Protein AF-A0A836F2D9-F1 (afdb_monomer)

Nearest PDB structures (foldseek):
  5hoo-assembly1_B  TM=4.616E-01  e=4.396E-10  Drosophila mauritiana
  5hoo-assembly1_A  TM=4.686E-01  e=8.095E-10  Drosophila mauritiana
  7s03-assembly1_A-2  TM=6.780E-01  e=5.661E-07  Homo sapiens
  3hot-assembly1_A  TM=5.284E-01  e=2.025E-08  Drosophila mauritiana
  4u7b-assembly2_G-2  TM=4.693E-01  e=5.649E-09  Drosophila mauritiana

InterPro domains:
  IPR036388 Winged helix-like DNA-binding domain superfamily [G3DSA:1.10.10.10] (73-111)
  IPR036388 Winged helix-like DNA-binding domain superfamily [G3DSA:1.10.10.10] (176-214)
  IPR036397 Ribonuclease H superfamily [G3DSA:3.30.420.10] (217-263)
  IPR041426 Mos1 transposase, HTH domain [PF17906] (8-57)
  IPR041426 Mos1 transposase, HTH domain [PF17906] (126-160)
  IPR052709 Transposase-Methyltransferase Hybrid [PTHR46060] (11-124)

Structure (mmCIF, N/CA/C/O backbone):
data_AF-A0A836F2D9-F1
#
_entry.id   AF-A0A836F2D9-F1
#
loop_
_atom_site.group_PDB
_atom_site.id
_atom_site.type_symbol
_atom_site.label_atom_id
_atom_site.label_alt_id
_atom_site.label_comp_id
_atom_site.label_asym_id
_atom_site.label_entity_id
_atom_site.label_seq_id
_atom_site.pdbx_PDB_ins_code
_atom_site.Cartn_x
_atom_site.Cartn_y
_atom_site.Cartn_z
_atom_site.occupancy
_atom_site.B_iso_or_equiv
_atom_site.auth_seq_id
_atom_site.auth_comp_id
_atom_site.auth_asym_id
_atom_site.auth_atom_id
_atom_site.pdbx_PDB_model_num
ATOM 1 N N . MET A 1 1 ? -44.756 11.984 7.503 1.00 45.66 1 MET A N 1
ATOM 2 C CA . MET A 1 1 ? -43.796 12.804 8.272 1.00 45.66 1 MET A CA 1
ATOM 3 C C . MET A 1 1 ? -42.450 12.102 8.246 1.00 45.66 1 MET A C 1
ATOM 5 O O . MET A 1 1 ? -42.465 10.881 8.353 1.00 45.66 1 MET A O 1
ATOM 9 N N . PRO A 1 2 ? -41.321 12.804 8.059 1.00 49.94 2 PRO A N 1
ATOM 10 C CA . PRO A 1 2 ? -40.014 12.175 8.207 1.00 49.94 2 PRO A CA 1
ATOM 11 C C . PRO A 1 2 ? -39.879 11.637 9.637 1.00 49.94 2 PRO A C 1
ATOM 13 O O . PRO A 1 2 ? -40.107 12.364 10.602 1.00 49.94 2 PRO A O 1
ATOM 16 N N . ILE A 1 3 ? -39.566 10.348 9.760 1.00 74.06 3 ILE A N 1
ATOM 17 C CA . ILE A 1 3 ? -39.313 9.693 11.044 1.00 74.06 3 ILE A CA 1
ATOM 18 C C . ILE A 1 3 ? -37.878 10.059 11.424 1.00 74.06 3 ILE A C 1
ATOM 20 O O . ILE A 1 3 ? -36.928 9.591 10.799 1.00 74.06 3 ILE A O 1
ATOM 24 N N . PHE A 1 4 ? -37.716 10.966 12.386 1.00 81.00 4 PHE A N 1
ATOM 25 C CA . PHE A 1 4 ? -36.397 11.311 12.907 1.00 81.00 4 PHE A CA 1
ATOM 26 C C . PHE A 1 4 ? -35.838 10.121 13.693 1.00 81.00 4 PHE A C 1
ATOM 28 O O . PHE A 1 4 ? -36.422 9.714 14.695 1.00 81.00 4 PHE A O 1
ATOM 35 N N . VAL A 1 5 ? -34.705 9.578 13.243 1.00 86.38 5 VAL A N 1
ATOM 36 C CA . VAL A 1 5 ? -33.991 8.501 13.938 1.00 86.38 5 VAL A CA 1
ATOM 37 C C . VAL A 1 5 ? -32.803 9.115 14.685 1.00 86.38 5 VAL A C 1
ATOM 39 O O . VAL A 1 5 ? -31.866 9.601 14.042 1.00 86.38 5 VAL A O 1
ATOM 42 N N . PRO A 1 6 ? -32.824 9.145 16.028 1.00 87.62 6 PRO A N 1
ATOM 43 C CA . PRO A 1 6 ? -31.762 9.761 16.809 1.00 87.62 6 PRO A CA 1
ATOM 44 C C . PRO A 1 6 ? -30.463 8.950 16.714 1.00 87.62 6 PRO A C 1
ATOM 46 O O . PRO A 1 6 ? -30.452 7.731 16.874 1.00 87.62 6 PRO A O 1
ATOM 49 N N . ASN A 1 7 ? -29.336 9.631 16.502 1.00 91.12 7 ASN A N 1
ATOM 50 C CA . ASN A 1 7 ? -28.021 8.992 16.567 1.00 91.12 7 ASN A CA 1
ATOM 51 C C . ASN A 1 7 ? -27.503 8.913 18.020 1.00 91.12 7 ASN A C 1
ATOM 53 O O . ASN A 1 7 ? -28.008 9.574 18.931 1.00 91.12 7 ASN A O 1
ATOM 57 N N . LYS A 1 8 ? -26.458 8.108 18.251 1.00 90.56 8 LYS A N 1
ATOM 58 C CA . LYS A 1 8 ? -25.922 7.874 19.604 1.00 90.56 8 LYS A CA 1
ATOM 59 C C . LYS A 1 8 ? -25.414 9.150 20.281 1.00 90.56 8 LYS A C 1
ATOM 61 O O . LYS A 1 8 ? -25.639 9.314 21.474 1.00 90.56 8 LYS A O 1
ATOM 66 N N . VAL A 1 9 ? -24.751 10.042 19.544 1.00 93.81 9 VAL A N 1
ATOM 67 C CA . VAL A 1 9 ? -24.214 11.305 20.085 1.00 93.81 9 VAL A CA 1
ATOM 68 C C . VAL A 1 9 ? -25.351 12.223 20.531 1.00 93.81 9 VAL A C 1
ATOM 70 O O . VAL A 1 9 ? -25.311 12.769 21.630 1.00 93.81 9 VAL A O 1
ATOM 73 N N . TYR A 1 10 ? -26.414 12.306 19.731 1.00 94.12 10 TYR A N 1
ATOM 74 C CA . TYR A 1 10 ? -27.625 13.050 20.053 1.00 94.12 10 TYR A CA 1
ATOM 75 C C . TYR A 1 10 ? -28.278 12.541 21.347 1.00 94.12 10 TYR A C 1
ATOM 77 O O . TYR A 1 10 ? -28.541 13.326 22.258 1.00 94.12 10 TYR A O 1
ATOM 85 N N . LEU A 1 11 ? -28.452 11.222 21.491 1.00 94.19 11 LEU A N 1
ATOM 86 C CA . LEU A 1 11 ? -29.010 10.627 22.713 1.00 94.19 11 LEU A CA 1
ATOM 87 C C . LEU A 1 11 ? -28.120 10.869 23.943 1.00 94.19 11 LEU A C 1
ATOM 89 O O . LEU A 1 11 ? -28.629 11.123 25.034 1.00 94.19 11 LEU A O 1
ATOM 93 N N . ARG A 1 12 ? -26.790 10.850 23.782 1.00 95.44 12 ARG A N 1
ATOM 94 C CA . ARG A 1 12 ? -25.841 11.196 24.858 1.00 95.44 12 ARG A CA 1
ATOM 95 C C . ARG A 1 12 ? -25.942 12.670 25.258 1.00 95.44 12 ARG A C 1
ATOM 97 O O . ARG A 1 12 ? -25.875 12.972 26.446 1.00 95.44 12 ARG A O 1
ATOM 104 N N . GLY A 1 13 ? -26.174 13.569 24.301 1.00 95.56 13 GLY A N 1
ATOM 105 C CA . GLY A 1 13 ? -26.445 14.983 24.571 1.00 95.56 13 GLY A CA 1
ATOM 106 C C . GLY A 1 13 ? -27.716 15.190 25.398 1.00 95.56 13 GLY A C 1
ATOM 107 O O . GLY A 1 13 ? -27.720 15.970 26.350 1.00 95.56 13 GLY A O 1
ATOM 108 N N . ILE A 1 14 ? -28.771 14.420 25.117 1.00 95.31 14 ILE A N 1
ATOM 109 C CA . ILE A 1 14 ? -29.995 14.418 25.933 1.00 95.31 14 ILE A CA 1
ATOM 110 C C . ILE A 1 14 ? -29.718 13.894 27.350 1.00 95.31 14 ILE A C 1
ATOM 112 O O . ILE A 1 14 ? -30.194 14.476 28.326 1.00 95.31 14 ILE A O 1
ATOM 116 N N . LEU A 1 15 ? -28.912 12.836 27.497 1.00 95.81 15 LEU A N 1
ATOM 117 C CA . LEU A 1 15 ? -28.504 12.350 28.821 1.00 95.81 15 LEU A CA 1
ATOM 118 C C . LEU A 1 15 ? -27.740 13.418 29.613 1.00 95.81 15 LEU A C 1
ATOM 120 O O . LEU A 1 15 ? -28.002 13.580 30.805 1.00 95.81 15 LEU A O 1
ATOM 124 N N . LEU A 1 16 ? -26.841 14.166 28.965 1.00 96.44 16 LEU A N 1
ATOM 125 C CA . LEU A 1 16 ? -26.125 15.277 29.594 1.00 96.44 16 LEU A CA 1
ATOM 126 C C . LEU A 1 16 ? -27.094 16.371 30.063 1.00 96.44 16 LEU A C 1
ATOM 128 O O . LEU A 1 16 ? -26.988 16.857 31.188 1.00 96.44 16 LEU A O 1
ATOM 132 N N . HIS A 1 17 ? -28.089 16.709 29.244 1.00 96.25 17 HIS A N 1
ATOM 133 C CA . HIS A 1 17 ? -29.129 17.661 29.621 1.00 96.25 17 HIS A CA 1
ATOM 134 C C . HIS A 1 17 ? -29.905 17.209 30.871 1.00 96.25 17 HIS A C 1
ATOM 136 O O . HIS A 1 17 ? -30.054 17.983 31.819 1.00 96.25 17 HIS A O 1
ATOM 142 N N . TYR A 1 18 ? -30.340 15.945 30.933 1.00 96.38 18 TYR A N 1
ATOM 143 C CA . TYR A 1 18 ? -31.018 15.410 32.121 1.00 96.38 18 TYR A CA 1
ATOM 144 C C . TYR A 1 18 ? -30.111 15.322 33.350 1.00 96.38 18 TYR A C 1
ATOM 146 O O . TYR A 1 18 ? -30.580 15.532 34.471 1.00 96.38 18 TYR A O 1
ATOM 154 N N . PHE A 1 19 ? -28.817 15.075 33.157 1.00 95.81 19 PHE A N 1
ATOM 155 C CA . PHE A 1 19 ? -27.835 15.114 34.235 1.00 95.81 19 PHE A CA 1
ATOM 156 C C . PHE A 1 19 ? -27.692 16.523 34.834 1.00 95.81 19 PHE A C 1
ATOM 158 O O . PHE A 1 19 ? -27.693 16.677 36.058 1.00 95.81 19 PHE A O 1
ATOM 165 N N . ILE A 1 20 ? -27.642 17.565 33.993 1.00 95.31 20 ILE A N 1
ATOM 166 C CA . ILE A 1 20 ? -27.600 18.972 34.433 1.00 95.31 20 ILE A CA 1
ATOM 167 C C . ILE A 1 20 ? -28.869 19.336 35.218 1.00 95.31 20 ILE A C 1
ATOM 169 O O . ILE A 1 20 ? -28.780 19.992 36.254 1.00 95.31 20 ILE A O 1
ATOM 173 N N . GLN A 1 21 ? -30.031 18.826 34.795 1.00 95.31 21 GLN A N 1
ATOM 174 C CA . GLN A 1 21 ? -31.306 18.963 35.514 1.00 95.31 21 GLN A CA 1
ATOM 175 C C . GLN A 1 21 ? -31.398 18.150 36.820 1.00 95.31 21 GLN A C 1
ATOM 177 O O . GLN A 1 21 ? -32.455 18.125 37.444 1.00 95.31 21 GLN A O 1
ATOM 182 N N . LYS A 1 22 ? -30.323 17.471 37.243 1.00 94.81 22 LYS A N 1
ATOM 183 C CA . LYS A 1 22 ? -30.273 16.640 38.460 1.00 94.81 22 LYS A CA 1
ATOM 184 C C . LYS A 1 22 ? -31.241 15.452 38.462 1.00 94.81 22 LYS A C 1
ATOM 186 O O . LYS A 1 22 ? -31.540 14.918 39.528 1.00 94.81 22 LYS A O 1
ATOM 191 N N . LYS A 1 23 ? -31.682 14.989 37.287 1.00 95.62 23 LYS 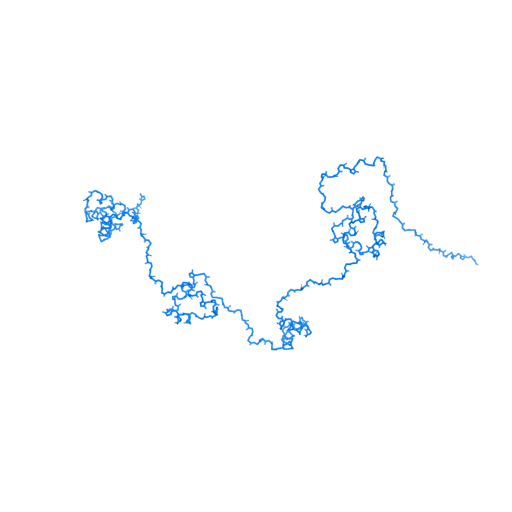A N 1
ATOM 192 C CA . LYS A 1 23 ? -32.417 13.721 37.177 1.00 95.62 23 LYS A CA 1
ATOM 193 C C . LYS A 1 23 ? -31.488 12.543 37.443 1.00 95.62 23 LYS A C 1
ATOM 195 O O . LYS A 1 23 ? -30.270 12.648 37.305 1.00 95.62 23 LYS A O 1
ATOM 200 N N . SER A 1 24 ? -32.054 11.401 37.803 1.00 96.50 24 SER A N 1
ATOM 201 C CA . SER A 1 24 ? -31.332 10.132 37.882 1.00 96.50 24 SER A CA 1
ATOM 202 C C . SER A 1 24 ? -31.201 9.468 36.505 1.00 96.50 24 SER A C 1
ATOM 204 O O . SER A 1 24 ? -31.995 9.712 35.595 1.00 96.50 24 SER A O 1
ATOM 206 N N . ALA A 1 25 ? -30.221 8.570 36.355 1.00 95.12 25 ALA A N 1
ATOM 207 C CA . ALA A 1 25 ? -30.039 7.799 35.120 1.00 95.12 25 ALA A CA 1
ATOM 208 C C . ALA A 1 25 ? -31.288 6.972 34.759 1.00 95.12 25 ALA A C 1
ATOM 210 O O . ALA A 1 25 ? -31.630 6.854 33.586 1.00 95.12 25 ALA A O 1
ATOM 211 N N . ALA A 1 26 ? -31.992 6.447 35.769 1.00 95.75 26 ALA A N 1
ATOM 212 C CA . ALA A 1 26 ? -33.207 5.659 35.582 1.00 95.75 26 ALA A CA 1
ATOM 213 C C . ALA A 1 26 ? -34.380 6.514 35.071 1.00 95.75 26 ALA A C 1
ATOM 215 O O . ALA A 1 26 ? -35.138 6.072 34.211 1.00 95.75 26 ALA A O 1
ATOM 216 N N . GLU A 1 27 ? -34.531 7.746 35.566 1.00 94.75 27 GLU A N 1
ATOM 217 C CA . GLU A 1 27 ? -35.539 8.684 35.054 1.00 94.75 27 GLU A CA 1
ATOM 218 C C . GLU A 1 27 ? -35.221 9.119 33.626 1.00 94.75 27 GLU A C 1
ATOM 220 O O . GLU A 1 27 ? -36.111 9.133 32.780 1.00 94.75 27 GLU A O 1
ATOM 225 N N . ALA A 1 28 ? -33.952 9.422 33.341 1.00 96.12 28 ALA A N 1
ATOM 226 C CA . ALA A 1 28 ? -33.505 9.758 31.995 1.00 96.12 28 ALA A CA 1
ATOM 227 C C . ALA A 1 28 ? -33.776 8.608 31.009 1.00 96.12 28 ALA A C 1
ATOM 229 O O . ALA A 1 28 ? -34.319 8.844 29.934 1.00 96.12 28 ALA A O 1
ATOM 230 N N . HIS A 1 29 ? -33.478 7.365 31.398 1.00 96.56 29 HIS A N 1
ATOM 231 C CA . HIS A 1 29 ? -33.786 6.178 30.601 1.00 96.56 29 HIS A CA 1
ATOM 232 C C . HIS A 1 29 ? -35.293 6.027 30.348 1.00 96.56 29 HIS A C 1
ATOM 234 O O . HIS A 1 29 ? -35.702 5.850 29.204 1.00 96.56 29 HIS A O 1
ATOM 240 N N . ARG A 1 30 ? -36.136 6.162 31.385 1.00 96.06 30 ARG A N 1
ATOM 241 C CA . ARG A 1 30 ? -37.603 6.098 31.237 1.00 96.06 30 ARG A CA 1
ATOM 242 C C . ARG A 1 30 ? -38.124 7.120 30.225 1.00 96.06 30 ARG A C 1
ATOM 244 O O . ARG A 1 30 ? -38.941 6.766 29.384 1.00 96.06 30 ARG A O 1
ATOM 251 N N . ILE A 1 31 ? -37.630 8.358 30.282 1.00 94.69 31 ILE A N 1
ATOM 252 C CA . ILE A 1 31 ? -38.040 9.415 29.348 1.00 94.69 31 ILE A CA 1
ATOM 253 C C . ILE A 1 31 ? -37.554 9.109 27.925 1.00 94.69 31 ILE A C 1
ATOM 255 O O . ILE A 1 31 ? -38.304 9.308 26.971 1.00 94.69 31 ILE A O 1
ATOM 259 N N . LEU A 1 32 ? -36.329 8.596 27.766 1.00 93.25 32 LEU A N 1
ATOM 260 C CA . LEU A 1 32 ? -35.795 8.220 26.455 1.00 93.25 32 LEU A CA 1
ATOM 261 C C . LEU A 1 32 ? -36.603 7.094 25.810 1.00 93.25 32 LEU A C 1
ATOM 263 O O . LEU A 1 32 ? -36.960 7.230 24.646 1.00 93.25 32 LEU A O 1
ATOM 267 N N . VAL A 1 33 ? -36.935 6.035 26.553 1.00 94.38 33 VAL A N 1
ATOM 268 C CA . VAL A 1 33 ? -37.787 4.941 26.053 1.00 94.38 33 VAL A CA 1
ATOM 269 C C . VAL A 1 33 ? -39.170 5.471 25.677 1.00 94.38 33 VAL A C 1
ATOM 271 O O . VAL A 1 33 ? -39.660 5.184 24.595 1.00 94.38 33 VAL A O 1
ATOM 274 N N . GLN A 1 34 ? -39.769 6.329 26.507 1.00 93.69 34 GLN A N 1
ATOM 275 C CA . GLN A 1 34 ? -41.069 6.933 26.197 1.00 93.69 34 GLN A CA 1
ATOM 276 C C . GLN A 1 34 ? -41.046 7.801 24.924 1.00 93.69 34 GLN A C 1
ATOM 278 O O . GLN A 1 34 ? -42.069 7.939 24.260 1.00 93.69 34 GLN A O 1
ATOM 283 N N . THR A 1 35 ? -39.903 8.411 24.598 1.00 91.31 35 THR A N 1
ATOM 284 C CA . THR A 1 35 ? -39.784 9.362 23.479 1.00 91.31 35 THR A CA 1
ATOM 285 C C . THR A 1 35 ? -39.322 8.696 22.182 1.00 91.31 35 THR A C 1
ATOM 287 O O . THR A 1 35 ? -39.773 9.079 21.106 1.00 91.31 35 THR A O 1
ATOM 290 N N . TYR A 1 36 ? -38.398 7.738 22.273 1.00 91.31 36 TYR A N 1
ATOM 291 C CA . TYR A 1 36 ? -37.681 7.163 21.129 1.00 91.31 36 TYR A CA 1
ATOM 292 C C . TYR A 1 36 ? -37.891 5.657 20.954 1.00 91.31 36 TYR A C 1
ATOM 294 O O . TYR A 1 36 ? -37.430 5.111 19.949 1.00 91.31 36 TYR A O 1
ATOM 302 N N . ASP A 1 37 ? -38.580 5.014 21.898 1.00 90.19 37 ASP A N 1
ATOM 303 C CA . ASP A 1 37 ? -38.929 3.592 21.890 1.00 90.19 37 ASP A CA 1
ATOM 304 C C . ASP A 1 37 ? -37.705 2.700 21.609 1.00 90.19 37 ASP A C 1
ATOM 306 O O . ASP A 1 37 ? -36.691 2.817 22.306 1.00 90.19 37 ASP A O 1
ATOM 310 N N . ASP A 1 38 ? -37.737 1.889 20.549 1.00 89.75 38 ASP A N 1
ATOM 311 C CA . ASP A 1 38 ? -36.642 1.007 20.122 1.00 89.75 38 ASP A CA 1
ATOM 312 C C . ASP A 1 38 ? -35.317 1.732 19.820 1.00 89.75 38 ASP A C 1
ATOM 314 O O . ASP A 1 38 ? -34.250 1.114 19.810 1.00 89.75 38 ASP A O 1
ATOM 318 N N . ASN A 1 39 ? -35.349 3.048 19.583 1.00 90.62 39 ASN A N 1
ATOM 319 C CA . ASN A 1 39 ? -34.147 3.843 19.317 1.00 90.62 39 ASN A CA 1
ATOM 320 C C . ASN A 1 39 ? -33.500 4.409 20.593 1.00 90.62 39 ASN A C 1
ATOM 322 O O . ASN A 1 39 ? -32.509 5.138 20.504 1.00 90.62 39 ASN A O 1
ATOM 326 N N . ALA A 1 40 ? -34.045 4.125 21.779 1.00 90.88 40 ALA A N 1
ATOM 327 C CA . ALA A 1 40 ? -33.487 4.590 23.043 1.00 90.88 40 ALA A CA 1
ATOM 328 C C . ALA A 1 40 ? -32.174 3.871 23.413 1.00 90.88 40 ALA A C 1
ATOM 330 O O . ALA A 1 40 ? -31.903 2.732 23.031 1.00 90.88 40 ALA A O 1
ATOM 331 N N . LEU A 1 41 ? -31.334 4.543 24.208 1.00 92.19 41 LEU A N 1
ATOM 332 C CA . LEU A 1 41 ? -30.165 3.906 24.819 1.00 92.19 41 LEU A CA 1
ATOM 333 C C . LEU A 1 41 ? -30.613 2.928 25.911 1.00 92.19 41 LEU A C 1
ATOM 335 O O . LEU A 1 41 ? -31.566 3.207 26.631 1.00 92.19 41 LEU A O 1
ATOM 339 N N . SER A 1 42 ? -29.878 1.830 26.090 1.00 94.19 42 SER A N 1
ATOM 340 C CA . SER A 1 42 ? -30.135 0.887 27.183 1.00 94.19 42 SER A CA 1
ATOM 341 C C . SER A 1 42 ? -29.864 1.502 28.561 1.00 94.19 42 SER A C 1
ATOM 343 O O . SER A 1 42 ? -28.984 2.355 28.711 1.00 94.19 42 SER A O 1
ATOM 345 N N . ASP A 1 43 ? -30.558 1.013 29.594 1.00 94.81 43 ASP A N 1
ATOM 346 C CA . ASP A 1 43 ? -30.394 1.469 30.987 1.00 94.81 43 ASP A CA 1
ATOM 347 C C . ASP A 1 43 ? -28.934 1.394 31.464 1.00 94.81 43 ASP A C 1
ATOM 349 O O . ASP A 1 43 ? -28.436 2.314 32.115 1.00 94.81 43 ASP A O 1
ATOM 353 N N . THR A 1 44 ? -28.207 0.340 31.078 1.00 94.94 44 THR A N 1
ATOM 354 C CA . THR A 1 44 ? -26.773 0.190 31.370 1.00 94.94 44 THR A CA 1
ATOM 355 C C . THR A 1 44 ? -25.953 1.317 30.752 1.00 94.94 44 THR A C 1
ATOM 357 O O . THR A 1 44 ? -25.183 1.973 31.453 1.00 94.94 44 THR A O 1
ATOM 360 N N . THR A 1 45 ? -26.192 1.620 29.474 1.00 94.25 45 THR A N 1
ATOM 361 C CA . THR A 1 45 ? -25.542 2.731 28.771 1.00 94.25 45 THR A CA 1
ATOM 362 C C . THR A 1 45 ? -25.860 4.064 29.449 1.00 94.25 45 THR A C 1
ATOM 364 O O . THR A 1 45 ? -24.951 4.854 29.698 1.00 94.25 45 THR A O 1
ATOM 367 N N . CYS A 1 46 ? -27.122 4.313 29.816 1.00 95.31 46 CYS A N 1
ATOM 368 C CA . CYS A 1 46 ? -27.512 5.521 30.545 1.00 95.31 46 CYS A CA 1
ATOM 369 C C . CYS A 1 46 ? -26.749 5.660 31.871 1.00 95.31 46 CYS A C 1
ATOM 371 O O . CYS A 1 46 ? -26.202 6.725 32.159 1.00 95.31 46 CYS A O 1
ATOM 373 N N . ARG A 1 47 ? -26.655 4.588 32.668 1.00 96.56 47 ARG A N 1
ATOM 374 C CA . ARG A 1 47 ? -25.908 4.591 33.938 1.00 96.56 47 ARG A CA 1
ATOM 375 C C . ARG A 1 47 ? -24.417 4.833 33.742 1.00 96.56 47 ARG A C 1
ATOM 377 O O . ARG A 1 47 ? -23.826 5.583 34.521 1.00 96.56 47 ARG A O 1
ATOM 384 N N . ASP A 1 48 ? -23.818 4.228 32.722 1.00 95.44 48 ASP A N 1
ATOM 385 C CA . ASP A 1 48 ? -22.398 4.393 32.422 1.00 95.44 48 ASP A CA 1
ATOM 386 C C . ASP A 1 48 ? -22.072 5.833 32.018 1.00 95.44 48 ASP A C 1
ATOM 388 O O . ASP A 1 48 ? -21.126 6.416 32.549 1.00 95.44 48 ASP A O 1
ATOM 392 N N . TRP A 1 49 ? -22.901 6.458 31.178 1.00 96.12 49 TRP A N 1
ATOM 393 C CA . TRP A 1 49 ? -22.762 7.876 30.829 1.00 96.12 49 TRP A CA 1
ATOM 394 C C . TRP A 1 49 ? -22.931 8.795 32.037 1.00 96.12 49 TRP A C 1
ATOM 396 O O . TRP A 1 49 ? -22.118 9.689 32.249 1.00 96.12 49 TRP A O 1
ATOM 406 N N . PHE A 1 50 ? -23.909 8.526 32.902 1.00 96.38 50 PHE A N 1
ATOM 407 C CA . PHE A 1 50 ? -24.066 9.271 34.153 1.00 96.38 50 PHE A CA 1
ATOM 408 C C . PHE A 1 50 ? -22.853 9.124 35.080 1.00 96.38 50 PHE A C 1
ATOM 410 O O . PHE A 1 50 ? -22.505 10.073 35.783 1.00 96.38 50 PHE A O 1
ATOM 417 N N . ARG A 1 51 ? -22.185 7.962 35.092 1.00 96.31 51 ARG A N 1
ATOM 418 C CA . ARG A 1 51 ? -20.929 7.772 35.833 1.00 96.31 51 ARG A CA 1
ATOM 419 C C . ARG A 1 51 ? -19.815 8.648 35.256 1.00 96.31 51 ARG A C 1
ATOM 421 O O . ARG A 1 51 ? -19.120 9.297 36.029 1.00 96.31 51 ARG A O 1
ATOM 428 N N . ARG A 1 52 ? -19.699 8.731 33.926 1.00 94.56 52 ARG A N 1
ATOM 429 C CA . ARG A 1 52 ? -18.723 9.597 33.237 1.00 94.56 52 ARG A CA 1
ATOM 430 C C . ARG A 1 52 ? -18.967 11.081 33.516 1.00 94.56 52 ARG A C 1
ATOM 432 O O . ARG A 1 52 ? -18.037 11.780 33.906 1.00 94.56 52 ARG A O 1
ATOM 439 N N . PHE A 1 53 ? -20.218 11.537 33.452 1.00 95.56 53 PHE A N 1
ATOM 440 C CA . PHE A 1 53 ? -20.567 12.926 33.772 1.00 95.56 53 PHE A CA 1
ATOM 441 C C . PHE A 1 53 ? -20.252 13.293 35.229 1.00 95.56 53 PHE A C 1
ATOM 443 O O . PHE A 1 53 ? -19.797 14.401 35.502 1.00 95.56 53 PHE A O 1
ATOM 450 N N . LYS A 1 54 ? -20.417 12.356 36.175 1.00 95.31 54 LYS A N 1
ATOM 451 C CA . LYS A 1 54 ? -19.980 12.551 37.572 1.00 95.31 54 LYS A CA 1
ATOM 452 C C . LYS A 1 54 ? -18.463 12.681 37.712 1.00 95.31 54 LYS A C 1
ATOM 454 O O . LYS A 1 54 ? -18.008 13.364 38.621 1.00 95.31 54 LYS A O 1
ATOM 459 N N . SER A 1 55 ? -17.699 12.055 36.821 1.00 95.12 55 SER A N 1
ATOM 460 C CA . SER A 1 55 ? -16.244 12.205 36.712 1.00 95.12 55 SER A CA 1
ATOM 461 C C . SER A 1 55 ? -15.821 13.429 35.890 1.00 95.12 55 SER A C 1
ATOM 463 O O . SER A 1 55 ? -14.648 13.539 35.547 1.00 95.12 55 SER A O 1
ATOM 465 N N . ASN A 1 56 ? -16.749 14.346 35.584 1.00 93.31 56 ASN A N 1
ATOM 466 C CA . ASN A 1 56 ? -16.504 15.560 34.803 1.00 93.31 56 ASN A CA 1
ATOM 467 C C . ASN A 1 56 ? -16.036 15.292 33.348 1.00 93.31 56 ASN A C 1
ATOM 469 O O . ASN A 1 56 ? -15.386 16.142 32.745 1.00 93.31 56 ASN A O 1
ATOM 473 N N . ASP A 1 57 ? -16.364 14.118 32.784 1.00 92.75 57 ASP A N 1
ATOM 474 C CA . ASP A 1 57 ? -16.119 13.741 31.378 1.00 92.75 57 ASP A CA 1
ATOM 475 C C . ASP A 1 57 ? -17.390 13.996 30.546 1.00 92.75 57 ASP A C 1
ATOM 477 O O . ASP A 1 57 ? -18.316 13.182 30.564 1.00 92.75 57 ASP A O 1
ATOM 481 N N . PHE A 1 58 ? -17.455 15.141 29.855 1.00 92.62 58 PHE A N 1
ATOM 482 C CA . PHE A 1 58 ? -18.613 15.579 29.050 1.00 92.62 58 PHE A CA 1
ATOM 483 C C . PHE A 1 58 ? -18.456 15.342 27.541 1.00 92.62 58 PHE A C 1
ATOM 485 O O . PHE A 1 58 ? -19.290 15.792 26.755 1.00 92.62 58 PHE A O 1
ATOM 492 N N . GLU A 1 59 ? -17.402 14.645 27.120 1.00 91.44 59 GLU A N 1
ATOM 493 C CA . GLU A 1 59 ? -17.179 14.303 25.718 1.00 91.44 59 GLU A CA 1
ATOM 494 C C . GLU A 1 59 ? -18.207 13.260 25.257 1.00 91.44 59 GLU A C 1
ATOM 496 O O . GLU A 1 59 ? -18.237 12.132 25.747 1.00 91.44 59 GLU A O 1
ATOM 501 N N . LEU A 1 60 ? -19.085 13.649 24.330 1.00 90.31 60 LEU A N 1
ATOM 502 C CA . LEU A 1 60 ? -20.195 12.808 23.863 1.00 90.31 60 LEU A CA 1
ATOM 503 C C . LEU A 1 60 ? -19.777 11.815 22.772 1.00 90.31 60 LEU A C 1
ATOM 505 O O . LEU A 1 60 ? -20.528 10.884 22.456 1.00 90.31 60 LEU A O 1
ATOM 509 N N . GLU A 1 61 ? -18.598 12.008 22.192 1.00 86.94 61 GLU A N 1
ATOM 510 C CA . GLU A 1 61 ? -18.041 11.119 21.183 1.00 86.94 61 GLU A CA 1
ATOM 511 C C . GLU A 1 61 ? -17.354 9.909 21.823 1.00 86.94 61 GLU A C 1
ATOM 513 O O . GLU A 1 61 ? -16.984 9.894 23.001 1.00 86.94 61 GLU A O 1
ATOM 518 N N . ASP A 1 62 ? -17.257 8.829 21.051 1.00 79.25 62 ASP A N 1
ATOM 519 C CA . ASP A 1 62 ? -16.458 7.689 21.476 1.00 79.25 62 ASP A CA 1
ATOM 520 C C . ASP A 1 62 ? -14.985 8.076 21.357 1.00 79.25 62 ASP A C 1
ATOM 522 O O . ASP A 1 62 ? -14.517 8.406 20.271 1.00 79.25 62 ASP A O 1
ATOM 526 N N . LYS A 1 63 ? -14.253 7.996 22.471 1.00 72.31 63 LYS A N 1
ATOM 527 C CA . LYS A 1 63 ? -12.791 8.086 22.449 1.00 72.31 63 LYS A CA 1
ATOM 528 C C . LYS A 1 63 ? -12.251 7.015 21.509 1.00 72.31 63 LYS A C 1
ATOM 530 O O . LYS A 1 63 ? -12.807 5.909 21.455 1.00 72.31 63 LYS A O 1
ATOM 535 N N . GLU A 1 64 ? -11.162 7.329 20.807 1.00 68.50 64 GLU A N 1
ATOM 536 C CA . GLU A 1 64 ? -10.446 6.324 20.027 1.00 68.50 64 GLU A CA 1
ATOM 537 C C . GLU A 1 64 ? -10.198 5.105 20.913 1.00 68.50 64 GLU A C 1
ATOM 539 O O . GLU A 1 64 ? -9.607 5.188 21.994 1.00 68.50 64 GLU A O 1
ATOM 544 N N . ARG A 1 65 ? -10.728 3.957 20.486 1.00 62.00 65 ARG A N 1
ATOM 545 C CA . ARG A 1 65 ? -10.501 2.715 21.211 1.00 62.00 65 ARG A CA 1
ATOM 546 C C . ARG A 1 65 ? -9.020 2.410 21.093 1.00 62.00 65 ARG A C 1
ATOM 548 O O . ARG A 1 65 ? -8.518 2.265 19.979 1.00 62.00 65 ARG A O 1
ATOM 555 N N . SER A 1 66 ? -8.345 2.241 22.225 1.00 57.12 66 SER A N 1
ATOM 556 C CA . SER A 1 66 ? -7.078 1.527 22.235 1.00 57.12 66 SER A CA 1
ATOM 557 C C . SER A 1 66 ? -7.359 0.141 21.660 1.00 57.12 66 SER A C 1
ATOM 559 O O . SER A 1 66 ? -8.033 -0.693 22.266 1.00 57.12 66 SER A O 1
ATOM 561 N N . GLY A 1 67 ? -6.942 -0.071 20.412 1.00 61.94 67 GLY A N 1
ATOM 562 C CA . GLY A 1 67 ? -7.002 -1.387 19.797 1.00 61.94 67 GLY A CA 1
ATOM 563 C C . GLY A 1 67 ? -6.228 -2.397 20.644 1.00 61.94 67 GLY A C 1
ATOM 564 O O . GLY A 1 67 ? -5.483 -2.032 21.558 1.00 61.94 67 GLY A O 1
ATOM 565 N N . ALA A 1 68 ? -6.381 -3.682 20.325 1.00 66.69 68 ALA A N 1
ATOM 566 C CA . ALA A 1 68 ? -5.523 -4.700 20.914 1.00 66.69 68 ALA A CA 1
ATOM 567 C C . ALA A 1 68 ? -4.045 -4.281 20.753 1.00 66.69 68 ALA A C 1
ATOM 569 O O . ALA A 1 68 ? -3.672 -3.825 19.663 1.00 66.69 68 ALA A O 1
ATOM 570 N N . PRO A 1 69 ? -3.217 -4.393 21.810 1.00 65.44 69 PRO A N 1
ATOM 571 C CA . PRO A 1 69 ? -1.817 -4.008 21.732 1.00 65.44 69 PRO A CA 1
ATOM 572 C C . PRO A 1 69 ? -1.144 -4.742 20.570 1.00 65.44 69 PRO A C 1
ATOM 574 O O . PRO A 1 69 ? -1.361 -5.939 20.360 1.00 65.44 69 PRO A O 1
ATOM 577 N N . LYS A 1 70 ? -0.364 -4.001 19.774 1.00 68.94 70 LYS A N 1
ATOM 578 C CA . LYS A 1 70 ? 0.373 -4.576 18.646 1.00 68.94 70 LYS A CA 1
ATOM 579 C C . LYS A 1 70 ? 1.350 -5.619 19.195 1.00 68.94 70 LYS A C 1
ATOM 581 O O . LYS A 1 70 ? 2.098 -5.318 20.118 1.00 68.94 70 LYS A O 1
ATOM 586 N N . LYS A 1 71 ? 1.325 -6.833 18.635 1.00 78.50 71 LYS A N 1
ATOM 587 C CA . LYS A 1 71 ? 2.203 -7.936 19.064 1.00 78.50 71 LYS A CA 1
ATOM 588 C C . LYS A 1 71 ? 3.682 -7.705 18.705 1.00 78.50 71 LYS A C 1
ATOM 590 O O . LYS A 1 71 ? 4.536 -8.274 19.364 1.00 78.50 71 LYS A O 1
ATOM 595 N N . PHE A 1 72 ? 3.958 -6.881 17.693 1.00 82.38 72 PHE A N 1
ATOM 596 C CA . PHE A 1 72 ? 5.294 -6.473 17.237 1.00 82.38 72 PHE A CA 1
ATOM 597 C C . PHE A 1 72 ? 5.215 -5.083 16.573 1.00 82.38 72 PHE A C 1
ATOM 599 O O . PHE A 1 72 ? 4.113 -4.621 16.232 1.00 82.38 72 PHE A O 1
ATOM 606 N N . GLN A 1 73 ? 6.350 -4.394 16.417 1.00 85.75 73 GLN A N 1
ATOM 607 C CA . GLN A 1 73 ? 6.410 -3.077 15.762 1.00 85.75 73 GLN A CA 1
ATOM 608 C C . GLN A 1 73 ? 6.618 -3.188 14.246 1.00 85.75 73 GLN A C 1
ATOM 610 O O . GLN A 1 73 ? 7.236 -4.126 13.759 1.00 85.75 73 GLN A O 1
ATOM 615 N N . ASP A 1 74 ? 6.172 -2.186 13.485 1.00 86.88 74 ASP A N 1
ATOM 616 C CA . ASP A 1 74 ? 6.335 -2.188 12.015 1.00 86.88 74 ASP A CA 1
ATOM 617 C C . ASP A 1 74 ? 7.789 -2.191 11.603 1.00 86.88 74 ASP A C 1
ATOM 619 O O . ASP A 1 74 ? 8.160 -2.913 10.689 1.00 86.88 74 ASP A O 1
ATOM 623 N N . LYS A 1 75 ? 8.611 -1.469 12.363 1.00 87.69 75 LYS A N 1
ATOM 624 C CA . LYS A 1 75 ? 10.050 -1.398 12.161 1.00 87.69 75 LYS A CA 1
ATOM 625 C C . LYS A 1 75 ? 10.731 -2.766 12.262 1.00 87.69 75 LYS A C 1
ATOM 627 O O . LYS A 1 75 ? 11.693 -3.009 11.550 1.00 87.69 75 LYS A O 1
ATOM 632 N N . GLU A 1 76 ? 10.237 -3.654 13.128 1.00 87.62 76 GLU A N 1
ATOM 633 C CA . GLU A 1 76 ? 10.776 -5.016 13.260 1.00 87.62 76 GLU A CA 1
ATOM 634 C C . GLU A 1 76 ? 10.446 -5.851 12.017 1.00 87.62 76 GLU A C 1
ATOM 636 O O . GLU A 1 76 ? 11.293 -6.582 11.517 1.00 87.62 76 GLU A O 1
ATOM 641 N N . LEU A 1 77 ? 9.233 -5.708 11.475 1.00 89.19 77 LEU A N 1
ATOM 642 C CA . LEU A 1 77 ? 8.833 -6.382 10.239 1.00 89.19 77 LEU A CA 1
ATOM 643 C C . LEU A 1 77 ? 9.537 -5.797 9.004 1.00 89.19 77 LEU A C 1
ATOM 645 O O . LEU A 1 77 ? 9.917 -6.554 8.120 1.00 89.19 77 LEU A O 1
ATOM 649 N N . GLU A 1 78 ? 9.729 -4.479 8.945 1.00 88.06 78 GLU A N 1
ATOM 650 C CA . GLU A 1 78 ? 10.482 -3.803 7.880 1.00 88.06 78 GLU A CA 1
ATOM 651 C C . GLU A 1 78 ? 11.939 -4.276 7.842 1.00 88.06 78 GLU A C 1
ATOM 653 O O . GLU A 1 78 ? 12.415 -4.657 6.780 1.00 88.06 78 GLU A O 1
ATOM 658 N N . GLN A 1 79 ? 12.609 -4.369 8.997 1.00 90.19 79 GLN A N 1
ATOM 659 C CA . GLN A 1 79 ? 13.983 -4.881 9.078 1.00 90.19 79 GLN A CA 1
ATOM 660 C C . GLN A 1 79 ? 14.117 -6.307 8.531 1.00 90.19 79 GLN A C 1
ATOM 662 O O . GLN A 1 79 ? 15.055 -6.588 7.792 1.00 90.19 79 GLN A O 1
ATOM 667 N N . LEU A 1 80 ? 13.167 -7.197 8.837 1.00 89.81 80 LEU A N 1
ATOM 668 C CA . LEU A 1 80 ? 13.189 -8.570 8.317 1.00 89.81 80 LEU A CA 1
ATOM 669 C C . LEU A 1 80 ? 13.023 -8.625 6.791 1.00 89.81 80 LEU A C 1
ATOM 671 O O . LEU A 1 80 ? 13.630 -9.473 6.141 1.00 89.81 80 LEU A O 1
ATOM 675 N N . LEU A 1 81 ? 12.218 -7.724 6.220 1.00 87.31 81 LEU A N 1
ATOM 676 C CA . LEU A 1 81 ? 12.041 -7.619 4.769 1.00 87.31 81 LEU A CA 1
ATOM 677 C C . LEU A 1 81 ? 13.245 -6.975 4.073 1.00 87.31 81 LEU A C 1
ATOM 679 O O . LEU A 1 81 ? 13.535 -7.333 2.933 1.00 87.31 81 LEU A O 1
ATOM 683 N N . ASP A 1 82 ? 13.927 -6.041 4.739 1.00 87.06 82 ASP A N 1
ATOM 684 C CA . ASP A 1 82 ? 15.164 -5.434 4.240 1.00 87.06 82 ASP A CA 1
ATOM 685 C C . ASP A 1 82 ? 16.315 -6.455 4.210 1.00 87.06 82 ASP A C 1
ATOM 687 O O . ASP A 1 82 ? 17.146 -6.422 3.302 1.00 87.06 82 ASP A O 1
ATOM 691 N N . GLU A 1 83 ? 16.357 -7.376 5.180 1.00 88.44 83 GLU A N 1
ATOM 692 C CA . GLU A 1 83 ? 17.341 -8.463 5.233 1.00 88.44 83 GLU A CA 1
ATOM 693 C C . GLU A 1 83 ? 17.103 -9.528 4.154 1.00 88.44 83 GLU A C 1
ATOM 695 O O . GLU A 1 83 ? 18.044 -9.930 3.466 1.00 88.44 83 GLU A O 1
ATOM 700 N N . ASP A 1 84 ? 15.860 -9.987 3.988 1.00 84.75 84 ASP A N 1
ATOM 701 C CA . ASP A 1 84 ? 15.486 -10.906 2.913 1.00 84.75 84 ASP A CA 1
ATOM 702 C C . ASP A 1 84 ? 14.051 -10.631 2.418 1.00 84.75 84 ASP A C 1
ATOM 704 O O . ASP A 1 84 ? 13.069 -11.050 3.042 1.00 84.75 84 ASP A O 1
ATOM 708 N N . PRO A 1 85 ? 13.895 -9.990 1.245 1.00 81.00 85 PRO A N 1
ATOM 709 C CA . PRO A 1 85 ? 12.585 -9.643 0.701 1.00 81.00 85 PRO A CA 1
ATOM 710 C C . PRO A 1 85 ? 11.799 -10.857 0.177 1.00 81.00 85 PRO A C 1
ATOM 712 O O . PRO A 1 85 ? 10.646 -10.707 -0.234 1.00 81.00 85 PRO A O 1
ATOM 715 N N . SER A 1 86 ? 12.405 -12.050 0.145 1.00 79.19 86 SER A N 1
ATOM 716 C CA . SER A 1 86 ? 11.790 -13.285 -0.351 1.00 79.19 86 SER A CA 1
ATOM 717 C C . SER A 1 86 ? 11.231 -14.198 0.745 1.00 79.19 86 SER A C 1
ATOM 719 O O . SER A 1 86 ? 10.665 -15.246 0.420 1.00 79.19 86 SER A O 1
ATOM 721 N N . GLN A 1 87 ? 11.316 -13.782 2.017 1.00 84.00 87 GLN A N 1
ATOM 722 C CA . GLN A 1 87 ? 10.798 -14.554 3.147 1.00 84.00 87 GLN A CA 1
ATOM 723 C C . GLN A 1 87 ? 9.308 -14.876 3.009 1.00 84.00 87 GLN A C 1
ATOM 725 O O . GLN A 1 87 ? 8.471 -14.062 2.599 1.00 84.00 87 GLN A O 1
ATOM 730 N N . THR A 1 88 ? 8.955 -16.090 3.416 1.00 87.06 88 THR A N 1
ATOM 731 C CA . THR A 1 88 ? 7.563 -16.526 3.466 1.00 87.06 88 THR A CA 1
ATOM 732 C C . THR A 1 88 ? 6.858 -15.972 4.704 1.00 87.06 88 THR A C 1
ATOM 734 O O . THR A 1 88 ? 7.459 -15.727 5.751 1.00 87.06 88 THR A O 1
ATOM 737 N N . LEU A 1 89 ? 5.529 -15.842 4.634 1.00 87.19 89 LEU A N 1
ATOM 738 C CA . LEU A 1 89 ? 4.726 -15.417 5.787 1.00 87.19 89 LEU A CA 1
ATOM 739 C C . LEU A 1 89 ? 4.877 -16.370 6.990 1.00 87.19 89 LEU A C 1
ATOM 741 O O . LEU A 1 89 ? 4.751 -15.938 8.136 1.00 87.19 89 LEU A O 1
ATOM 745 N N . SER A 1 90 ? 5.155 -17.655 6.735 1.00 87.00 90 SER A N 1
ATOM 746 C CA . SER A 1 90 ? 5.392 -18.660 7.776 1.00 87.00 90 SER A CA 1
ATOM 747 C C . SER A 1 90 ? 6.716 -18.428 8.509 1.00 87.00 90 SER A C 1
ATOM 749 O O . SER A 1 90 ? 6.764 -18.534 9.734 1.00 87.00 90 SER A O 1
ATOM 751 N N . GLU A 1 91 ? 7.782 -18.085 7.785 1.00 88.69 91 GLU A N 1
ATOM 752 C CA . GLU A 1 91 ? 9.089 -17.760 8.372 1.00 88.69 91 GLU A CA 1
ATOM 753 C C . GLU A 1 91 ? 9.013 -16.481 9.203 1.00 88.69 91 GLU A C 1
ATOM 755 O O . GLU A 1 91 ? 9.387 -16.497 10.377 1.00 88.69 91 GLU A O 1
ATOM 760 N N . LEU A 1 92 ? 8.402 -15.426 8.654 1.00 89.50 92 LEU A N 1
ATOM 761 C CA . LEU A 1 92 ? 8.148 -14.179 9.381 1.00 89.50 92 LEU A CA 1
ATOM 762 C C . LEU A 1 92 ? 7.314 -14.416 10.648 1.00 89.50 92 LEU A C 1
ATOM 764 O O . LEU A 1 92 ? 7.618 -13.869 11.706 1.00 89.50 92 LEU A O 1
ATOM 768 N N . GLY A 1 93 ? 6.287 -15.268 10.569 1.00 89.62 93 GLY A N 1
ATOM 769 C CA . GLY A 1 93 ? 5.459 -15.631 11.721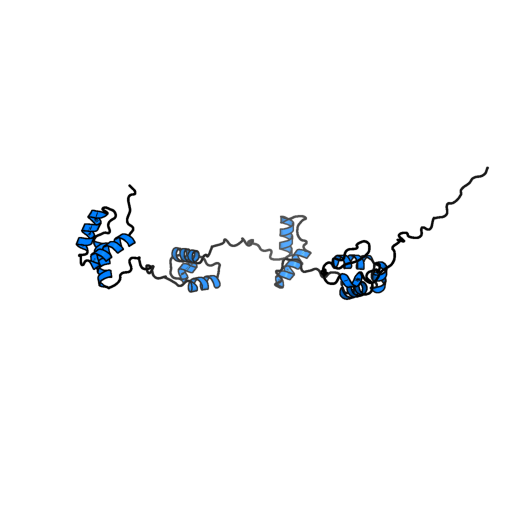 1.00 89.62 93 GLY A CA 1
ATOM 770 C C . GLY A 1 93 ? 6.243 -16.346 12.824 1.00 89.62 93 GLY A C 1
ATOM 771 O O . GLY A 1 93 ? 6.058 -16.048 14.004 1.00 89.62 93 GLY A O 1
ATOM 772 N N . LYS A 1 94 ? 7.172 -17.240 12.458 1.00 91.69 94 LYS A N 1
ATOM 773 C CA . LYS A 1 94 ? 8.051 -17.921 13.423 1.00 91.69 94 LYS A CA 1
ATOM 774 C C . LYS A 1 94 ? 9.001 -16.949 14.120 1.00 91.69 94 LYS A C 1
ATOM 776 O O . LYS A 1 94 ? 9.154 -17.046 15.334 1.00 91.69 94 LYS A O 1
ATOM 781 N N . ILE A 1 95 ? 9.607 -16.021 13.376 1.00 90.25 95 ILE A N 1
ATOM 782 C CA . ILE A 1 95 ? 10.546 -15.030 13.926 1.00 90.25 95 ILE A CA 1
ATOM 783 C C . ILE A 1 95 ? 9.819 -14.072 14.876 1.00 90.25 95 ILE A C 1
ATOM 785 O O . ILE A 1 95 ? 10.260 -13.857 16.003 1.00 90.25 95 ILE A O 1
ATOM 789 N N . LEU A 1 96 ? 8.666 -13.551 14.449 1.00 89.12 96 LEU A N 1
ATOM 790 C CA . LEU A 1 96 ? 7.870 -12.588 15.213 1.00 89.12 96 LEU A CA 1
ATOM 791 C C . LEU A 1 96 ? 6.967 -13.240 16.277 1.00 89.12 96 LEU A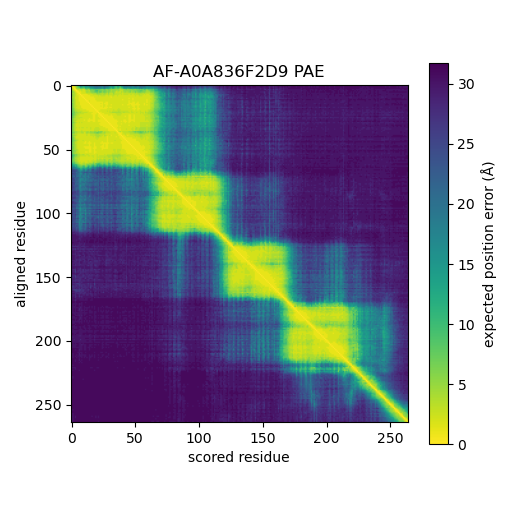 C 1
ATOM 793 O O . LEU A 1 96 ? 6.246 -12.534 16.978 1.00 89.12 96 LEU A O 1
ATOM 797 N N . GLN A 1 97 ? 6.983 -14.573 16.397 1.00 90.19 97 GLN A N 1
ATOM 798 C CA . GLN A 1 97 ? 6.135 -15.357 17.309 1.00 90.19 97 GLN A CA 1
ATOM 799 C C . GLN A 1 97 ? 4.635 -15.031 17.181 1.00 90.19 97 GLN A C 1
ATOM 801 O O . GLN A 1 97 ? 3.899 -14.910 18.165 1.00 90.19 97 GLN A O 1
ATOM 806 N N . VAL A 1 98 ? 4.163 -14.887 15.944 1.00 89.31 98 VAL A N 1
ATOM 807 C CA . VAL A 1 98 ? 2.764 -14.590 15.619 1.00 89.31 98 VAL A CA 1
ATOM 808 C C . VAL A 1 98 ? 2.248 -15.495 14.511 1.00 89.31 98 VAL A C 1
ATOM 810 O O . VAL A 1 98 ? 3.001 -16.037 13.707 1.00 89.31 98 VAL A O 1
ATOM 813 N N . ASP A 1 99 ? 0.927 -15.619 14.432 1.00 89.69 99 ASP A N 1
ATOM 814 C CA . ASP A 1 99 ? 0.279 -16.330 13.341 1.00 89.69 99 ASP A CA 1
ATOM 815 C C . ASP A 1 99 ? 0.542 -15.651 11.990 1.00 89.69 99 ASP A C 1
ATOM 817 O O . ASP A 1 99 ? 0.544 -14.421 11.871 1.00 89.69 99 ASP A O 1
ATOM 821 N N . GLU A 1 100 ? 0.636 -16.463 10.938 1.00 88.06 100 GLU A N 1
ATOM 822 C CA . GLU A 1 100 ? 0.795 -16.016 9.548 1.00 88.06 100 GLU A CA 1
ATOM 823 C C . GLU A 1 100 ? -0.249 -14.954 9.156 1.00 88.06 100 GLU A C 1
ATOM 825 O O . GLU A 1 100 ? 0.039 -13.959 8.487 1.00 88.06 100 GLU A O 1
ATOM 830 N N . SER A 1 101 ? -1.483 -15.126 9.642 1.00 85.31 101 SER A N 1
ATOM 831 C CA . SER A 1 101 ? -2.584 -14.194 9.390 1.00 85.31 101 SER A CA 1
ATOM 832 C C . SER A 1 101 ? -2.344 -12.801 9.986 1.00 85.31 101 SER A C 1
ATOM 834 O O . SER A 1 101 ? -2.810 -11.806 9.423 1.00 85.31 101 SER A O 1
ATOM 836 N N . THR A 1 102 ? -1.614 -12.701 11.102 1.00 87.69 102 THR A N 1
ATOM 837 C CA . THR A 1 102 ? -1.236 -11.426 11.721 1.00 87.69 102 THR A CA 1
ATOM 838 C C . THR A 1 102 ? -0.188 -10.717 10.871 1.00 87.69 102 THR A C 1
ATOM 840 O O . THR A 1 102 ? -0.360 -9.532 10.581 1.00 87.69 102 THR A O 1
ATOM 843 N N . VAL A 1 103 ? 0.829 -11.445 10.400 1.00 89.00 103 VAL A N 1
ATOM 844 C CA . VAL A 1 103 ? 1.856 -10.914 9.487 1.00 89.00 103 VAL A CA 1
ATOM 845 C C . VAL A 1 103 ? 1.215 -10.432 8.185 1.00 89.00 103 VAL A C 1
ATOM 847 O O . VAL A 1 103 ? 1.407 -9.288 7.784 1.00 89.00 103 VAL A O 1
ATOM 850 N N . SER A 1 104 ? 0.355 -11.253 7.575 1.00 87.81 104 SER A N 1
ATOM 851 C CA . SER A 1 104 ? -0.347 -10.922 6.328 1.00 87.81 104 SER A CA 1
ATOM 852 C C . SER A 1 104 ? -1.186 -9.645 6.440 1.00 87.81 104 SER A C 1
ATOM 854 O O . SER A 1 104 ? -1.107 -8.757 5.588 1.00 87.81 104 SER A O 1
ATOM 856 N N . LYS A 1 105 ? -1.975 -9.511 7.517 1.00 87.81 105 LYS A N 1
ATOM 857 C CA . LYS A 1 105 ? -2.751 -8.290 7.786 1.00 87.81 105 LYS A CA 1
ATOM 858 C C . LYS A 1 105 ? -1.841 -7.078 7.948 1.00 87.81 105 LYS A C 1
ATOM 860 O O . LYS A 1 105 ? -2.200 -5.994 7.492 1.00 87.81 105 LYS A O 1
ATOM 865 N N . ARG A 1 106 ? -0.682 -7.252 8.589 1.00 88.00 106 ARG A N 1
ATOM 866 C CA . ARG A 1 106 ? 0.235 -6.146 8.846 1.00 88.00 106 ARG A CA 1
ATOM 867 C C . ARG A 1 106 ? 0.930 -5.658 7.585 1.00 88.00 106 ARG A C 1
ATOM 869 O O . ARG A 1 106 ? 0.903 -4.460 7.335 1.00 88.00 106 ARG A O 1
ATOM 876 N N . LEU A 1 107 ? 1.420 -6.576 6.755 1.00 87.81 107 LEU A N 1
ATOM 877 C CA . LEU A 1 107 ? 1.987 -6.275 5.439 1.00 87.81 107 LEU A CA 1
ATOM 878 C C . LEU A 1 107 ? 0.994 -5.513 4.554 1.00 87.81 107 LEU A C 1
ATOM 880 O O . LEU A 1 107 ? 1.348 -4.490 3.976 1.00 87.81 107 LEU A O 1
ATOM 884 N N . LYS A 1 108 ? -0.278 -5.934 4.527 1.00 86.31 108 LYS A N 1
ATOM 885 C CA . LYS A 1 108 ? -1.338 -5.191 3.823 1.00 86.31 108 LYS A CA 1
ATOM 886 C C . LYS A 1 108 ? -1.543 -3.785 4.388 1.00 86.31 108 LYS A C 1
ATOM 888 O O . LYS A 1 108 ? -1.739 -2.850 3.621 1.00 86.31 108 LYS A O 1
ATOM 893 N N . GLY A 1 109 ? -1.485 -3.630 5.712 1.00 84.81 109 GLY A N 1
ATOM 894 C CA . GLY A 1 109 ? -1.557 -2.326 6.376 1.00 84.81 109 GLY A CA 1
ATOM 895 C C . GLY A 1 109 ? -0.383 -1.397 6.046 1.00 84.81 109 GLY A C 1
ATOM 896 O O . GLY A 1 109 ? -0.566 -0.186 6.050 1.00 84.81 109 GLY A O 1
ATOM 897 N N . LEU A 1 110 ? 0.783 -1.959 5.718 1.00 85.38 110 LEU A N 1
ATOM 898 C CA . LEU A 1 110 ? 1.964 -1.235 5.230 1.00 85.38 110 LEU A CA 1
ATOM 899 C C . LEU A 1 110 ? 1.934 -0.984 3.710 1.00 85.38 110 LEU A C 1
ATOM 901 O O . LEU A 1 110 ? 2.856 -0.387 3.168 1.00 85.38 110 LEU A O 1
ATOM 905 N N . GLY A 1 111 ? 0.896 -1.441 3.000 1.00 84.62 111 GLY A N 1
ATOM 906 C CA . GLY A 1 111 ? 0.809 -1.325 1.540 1.00 84.62 111 GLY A CA 1
ATOM 907 C C . GLY A 1 111 ? 1.691 -2.316 0.772 1.00 84.62 111 GLY A C 1
ATOM 908 O O . GLY A 1 111 ? 1.840 -2.185 -0.442 1.00 84.62 111 GLY A O 1
ATOM 909 N N . MET A 1 112 ? 2.252 -3.325 1.446 1.00 83.56 112 MET A N 1
ATOM 910 C CA . MET A 1 112 ? 3.068 -4.356 0.808 1.00 83.56 112 MET A CA 1
ATOM 911 C C . MET A 1 112 ? 2.193 -5.310 -0.009 1.00 83.56 112 MET A C 1
ATOM 913 O O . MET A 1 112 ? 1.153 -5.793 0.450 1.00 83.56 112 MET A O 1
ATOM 917 N N . ILE A 1 113 ? 2.648 -5.624 -1.221 1.00 78.06 113 ILE A N 1
ATOM 918 C CA . ILE A 1 113 ? 2.012 -6.587 -2.121 1.00 78.06 113 ILE A CA 1
ATOM 919 C C . ILE A 1 113 ? 3.004 -7.690 -2.477 1.00 78.06 113 ILE A C 1
ATOM 921 O O . ILE A 1 113 ? 4.119 -7.420 -2.919 1.00 78.06 113 ILE A O 1
ATOM 925 N N . GLN A 1 114 ? 2.592 -8.948 -2.314 1.00 73.31 114 GLN A N 1
ATOM 926 C CA . GLN A 1 114 ? 3.404 -10.077 -2.752 1.00 73.31 114 GLN A CA 1
ATOM 927 C C . GLN A 1 114 ? 3.317 -10.178 -4.276 1.00 73.31 114 GLN A C 1
ATOM 929 O O . GLN A 1 114 ? 2.267 -10.503 -4.834 1.00 73.31 114 GLN A O 1
ATOM 934 N N . LYS A 1 115 ? 4.421 -9.880 -4.960 1.00 73.75 115 LYS A N 1
ATOM 935 C CA . LYS A 1 115 ? 4.562 -10.138 -6.393 1.00 73.75 115 LYS A CA 1
ATOM 936 C C . LYS A 1 115 ? 5.211 -11.503 -6.567 1.00 73.75 115 LYS A C 1
ATOM 938 O O . LYS A 1 115 ? 6.219 -11.795 -5.932 1.00 73.75 115 LYS A O 1
ATOM 943 N N . GLN A 1 116 ? 4.640 -12.335 -7.433 1.00 56.84 116 GLN A N 1
ATOM 944 C CA . GLN A 1 116 ? 5.320 -13.546 -7.884 1.00 56.84 116 GLN A CA 1
ATOM 945 C C . GLN A 1 116 ? 6.626 -13.116 -8.561 1.00 56.84 116 GLN A C 1
ATOM 947 O O . GLN A 1 116 ? 6.601 -12.246 -9.439 1.00 56.84 116 GLN A O 1
ATOM 952 N N . GLY A 1 117 ? 7.755 -13.682 -8.125 1.00 56.06 117 GLY A N 1
ATOM 953 C CA . GLY A 1 117 ? 9.047 -13.424 -8.754 1.00 56.06 117 GLY A CA 1
ATOM 954 C C . GLY A 1 117 ? 8.936 -13.663 -10.258 1.00 56.06 117 GLY A C 1
ATOM 955 O O . GLY A 1 117 ? 8.334 -14.647 -10.692 1.00 56.06 117 GLY A O 1
ATOM 956 N N . HIS A 1 118 ? 9.462 -12.742 -11.068 1.00 50.09 118 HIS A N 1
ATOM 957 C CA . HIS A 1 118 ? 9.594 -12.993 -12.498 1.00 50.09 118 HIS A CA 1
ATOM 958 C C . HIS A 1 118 ? 10.397 -14.277 -12.669 1.00 50.09 118 HIS A C 1
ATOM 960 O O . HIS A 1 118 ? 11.485 -14.404 -12.110 1.00 50.09 118 HIS A O 1
ATOM 966 N N . GLY A 1 119 ? 9.814 -15.254 -13.367 1.00 40.84 119 GLY A N 1
ATOM 967 C CA . GLY A 1 119 ? 10.423 -16.563 -13.539 1.00 40.84 119 GLY A CA 1
ATOM 968 C C . GLY A 1 119 ? 11.802 -16.407 -14.160 1.00 40.84 119 GLY A C 1
ATOM 969 O O . GLY A 1 119 ? 11.921 -16.128 -15.350 1.00 40.84 119 GLY A O 1
ATOM 970 N N . VAL A 1 120 ? 12.845 -16.588 -13.356 1.00 48.06 120 VAL A N 1
ATOM 971 C CA . VAL A 1 120 ? 14.194 -16.768 -13.877 1.00 48.06 120 VAL A CA 1
ATOM 972 C C . VAL A 1 120 ? 14.200 -18.154 -14.524 1.00 48.06 120 VAL A C 1
ATOM 974 O O . VAL A 1 120 ? 13.820 -19.127 -13.860 1.00 48.06 120 VAL A O 1
ATOM 977 N N . PRO A 1 121 ? 14.566 -18.291 -15.810 1.00 43.81 121 PRO A N 1
ATOM 978 C CA . PRO A 1 121 ? 14.673 -19.599 -16.435 1.00 43.81 121 PRO A CA 1
ATOM 979 C C . PRO A 1 121 ? 15.565 -20.505 -15.579 1.00 43.81 121 PRO A C 1
ATOM 981 O O . PRO A 1 121 ? 16.698 -20.141 -15.271 1.00 43.81 121 PRO A O 1
ATOM 984 N N . LYS A 1 122 ? 15.060 -21.694 -15.207 1.00 51.47 122 LYS A N 1
ATOM 985 C CA . LYS A 1 122 ? 15.772 -22.691 -14.374 1.00 51.47 122 LYS A CA 1
ATOM 986 C C . LYS A 1 122 ? 17.187 -23.008 -14.873 1.00 51.47 122 LYS A C 1
ATOM 988 O O . LYS A 1 122 ? 18.027 -23.427 -14.087 1.00 51.47 122 LYS A O 1
ATOM 993 N N . ASN A 1 123 ? 17.438 -22.790 -16.162 1.00 54.41 123 ASN A N 1
ATOM 994 C CA . ASN A 1 123 ? 18.741 -22.916 -16.788 1.00 54.41 123 ASN A CA 1
ATOM 995 C C . ASN A 1 123 ? 19.115 -21.576 -17.422 1.00 54.41 123 ASN A C 1
ATOM 997 O O . ASN A 1 123 ? 18.853 -21.343 -18.603 1.00 54.41 123 ASN A O 1
ATOM 1001 N N . LEU A 1 124 ? 19.731 -20.691 -16.639 1.00 59.00 124 LEU A N 1
ATOM 1002 C CA . LEU A 1 124 ? 20.537 -19.632 -17.233 1.00 59.00 124 LEU A CA 1
ATOM 1003 C C . LEU A 1 124 ? 21.690 -20.302 -17.997 1.00 59.00 124 LEU A C 1
ATOM 1005 O O . LEU A 1 124 ? 22.329 -21.206 -17.446 1.00 59.00 124 LEU A O 1
ATOM 1009 N N . PRO A 1 125 ? 21.952 -19.907 -19.253 1.00 66.44 125 PRO A N 1
ATOM 1010 C CA . PRO A 1 125 ? 23.057 -20.467 -20.013 1.00 66.44 125 PRO A CA 1
ATOM 1011 C C . PRO A 1 125 ? 24.364 -20.236 -19.254 1.00 66.44 125 PRO A C 1
ATOM 1013 O O . PRO A 1 125 ? 24.719 -19.105 -18.922 1.00 66.44 125 PRO A O 1
ATOM 1016 N N . LYS A 1 126 ? 25.098 -21.317 -18.980 1.00 77.00 126 LYS A N 1
ATOM 1017 C CA . LYS A 1 126 ? 26.345 -21.277 -18.198 1.00 77.00 126 LYS A CA 1
ATOM 1018 C C . LYS A 1 126 ? 27.513 -20.715 -19.010 1.00 77.00 126 LYS A C 1
ATOM 1020 O O . LYS A 1 126 ? 28.600 -20.491 -18.482 1.00 77.00 126 LYS A O 1
ATOM 1025 N N . SER A 1 127 ? 27.302 -20.496 -20.307 1.00 83.25 127 SER A N 1
ATOM 1026 C CA . SER A 1 127 ? 28.278 -19.933 -21.232 1.00 83.25 127 SER A CA 1
ATOM 1027 C C . SER A 1 127 ? 27.602 -19.153 -22.360 1.00 83.25 127 SER A C 1
ATOM 1029 O O . SER A 1 127 ? 26.451 -19.414 -22.712 1.00 83.25 127 SER A O 1
ATOM 1031 N N . ALA A 1 128 ? 28.355 -18.243 -22.982 1.00 84.50 128 ALA A N 1
ATOM 1032 C CA . ALA A 1 128 ? 27.907 -17.514 -24.167 1.00 84.50 128 ALA A CA 1
ATOM 1033 C C . ALA A 1 128 ? 27.534 -18.452 -25.328 1.00 84.50 128 ALA A C 1
ATOM 1035 O O . ALA A 1 128 ? 26.578 -18.188 -26.045 1.00 84.50 128 ALA A O 1
ATOM 1036 N N . THR A 1 129 ? 28.248 -19.571 -25.473 1.00 84.62 129 THR A N 1
ATOM 1037 C CA . THR A 1 129 ? 27.986 -20.586 -26.503 1.00 84.62 129 THR A CA 1
ATOM 1038 C C . THR A 1 129 ? 26.654 -21.296 -26.272 1.00 84.62 129 THR A C 1
ATOM 1040 O O . THR A 1 129 ? 25.897 -21.531 -27.210 1.00 84.62 129 THR A O 1
ATOM 1043 N N . GLU A 1 130 ? 26.331 -21.610 -25.016 1.00 84.94 130 GLU A N 1
ATOM 1044 C CA . GLU A 1 130 ? 25.033 -22.186 -24.659 1.00 84.94 130 GLU A CA 1
ATOM 1045 C C . GLU A 1 130 ? 23.899 -21.175 -24.875 1.00 84.94 130 GLU A C 1
ATOM 1047 O O . GLU A 1 130 ? 22.858 -21.540 -25.418 1.00 84.94 130 GLU A O 1
ATOM 1052 N N . ALA A 1 131 ? 24.127 -19.901 -24.537 1.00 84.88 131 ALA A N 1
ATOM 1053 C CA . ALA A 1 131 ? 23.175 -18.822 -24.795 1.00 84.88 131 ALA A CA 1
ATOM 1054 C C . ALA A 1 131 ? 22.907 -18.655 -26.294 1.00 84.88 131 ALA A C 1
ATOM 1056 O O . ALA A 1 131 ? 21.753 -18.642 -26.710 1.00 84.88 131 ALA A O 1
ATOM 1057 N N . HIS A 1 132 ? 23.963 -18.602 -27.112 1.00 88.12 132 HIS A N 1
ATOM 1058 C CA . HIS A 1 132 ? 23.846 -18.508 -28.563 1.00 88.12 132 HIS A CA 1
ATOM 1059 C C . HIS A 1 132 ? 23.084 -19.705 -29.144 1.00 88.12 132 HIS A C 1
ATOM 1061 O O . HIS A 1 132 ? 22.168 -19.514 -29.938 1.00 88.12 132 HIS A O 1
ATOM 1067 N N . ARG A 1 133 ? 23.372 -20.934 -28.687 1.00 87.12 133 ARG A N 1
ATOM 1068 C CA . ARG A 1 133 ? 22.634 -22.133 -29.116 1.00 87.12 133 ARG A CA 1
ATOM 1069 C C . ARG A 1 133 ? 21.139 -22.030 -28.805 1.00 87.12 133 ARG A C 1
ATOM 1071 O O . ARG A 1 133 ? 20.321 -22.352 -29.661 1.00 87.12 133 ARG A O 1
ATOM 1078 N N . ILE A 1 134 ? 20.784 -21.578 -27.600 1.00 85.44 134 ILE A N 1
ATOM 1079 C CA . ILE A 1 134 ? 19.384 -21.365 -27.206 1.00 85.44 134 ILE A CA 1
ATOM 1080 C C . ILE A 1 134 ? 18.748 -20.275 -28.074 1.00 85.44 134 ILE A C 1
ATOM 1082 O O . ILE A 1 134 ? 17.630 -20.470 -28.546 1.00 85.44 134 ILE A O 1
ATOM 1086 N N . PHE A 1 135 ? 19.449 -19.167 -28.334 1.00 86.12 135 PHE A N 1
ATOM 1087 C CA . PHE A 1 135 ? 18.950 -18.088 -29.188 1.00 86.12 135 PHE A CA 1
ATOM 1088 C C . PHE A 1 135 ? 18.707 -18.544 -30.625 1.00 86.12 135 PHE A C 1
ATOM 1090 O O . PHE A 1 135 ? 17.642 -18.270 -31.163 1.00 86.12 135 PHE A O 1
ATOM 1097 N N . VAL A 1 136 ? 19.629 -19.296 -31.228 1.00 89.12 136 VAL A N 1
ATOM 1098 C CA . VAL A 1 136 ? 19.436 -19.869 -32.570 1.00 89.12 136 VAL A CA 1
ATOM 1099 C C . VAL A 1 136 ? 18.252 -20.836 -32.581 1.00 89.12 136 VAL A C 1
ATOM 1101 O O . VAL A 1 136 ? 17.427 -20.785 -33.486 1.00 89.12 136 VAL A O 1
ATOM 1104 N N . GLN A 1 137 ? 18.107 -21.671 -31.548 1.00 87.50 137 GLN A N 1
ATOM 1105 C CA . GLN A 1 137 ? 16.975 -22.592 -31.437 1.00 87.50 137 GLN A CA 1
ATOM 1106 C C . GLN A 1 137 ? 15.622 -21.869 -31.295 1.00 87.50 137 GLN A C 1
ATOM 1108 O O . GLN A 1 137 ? 14.610 -22.386 -31.760 1.00 87.50 137 GLN A O 1
ATOM 1113 N N . THR A 1 138 ? 15.584 -20.706 -30.638 1.00 84.88 138 THR A N 1
ATOM 1114 C CA . THR A 1 138 ? 14.338 -19.967 -30.357 1.00 84.88 138 THR A CA 1
ATOM 1115 C C . THR A 1 138 ? 13.981 -18.936 -31.424 1.00 84.88 138 THR A C 1
ATOM 1117 O O . THR A 1 138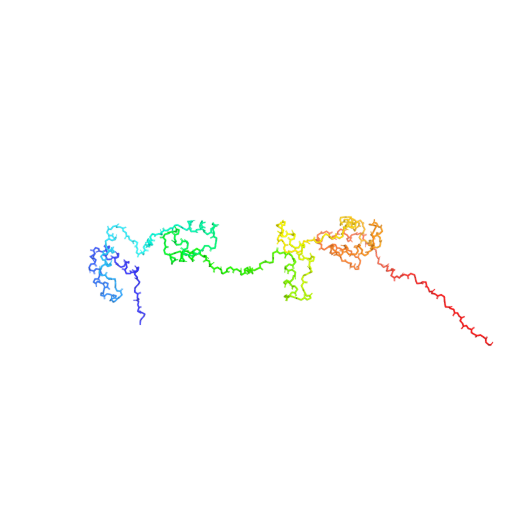 ? 12.801 -18.763 -31.715 1.00 84.88 138 THR A O 1
ATOM 1120 N N . TYR A 1 139 ? 14.972 -18.271 -32.016 1.00 86.69 139 TYR A N 1
ATOM 1121 C CA . TYR A 1 139 ? 14.781 -17.131 -32.920 1.00 86.69 139 TYR A CA 1
ATOM 1122 C C . TYR A 1 139 ? 15.294 -17.378 -34.347 1.00 86.69 139 TYR A C 1
ATOM 1124 O O . TYR A 1 139 ? 15.089 -16.527 -35.215 1.00 86.69 139 TYR A O 1
ATOM 1132 N N . GLY A 1 140 ? 15.927 -18.527 -34.614 1.00 88.31 140 GLY A N 1
ATOM 1133 C CA . GLY A 1 140 ? 16.423 -18.896 -35.941 1.00 88.31 140 GLY A CA 1
ATOM 1134 C C . GLY A 1 140 ? 17.389 -17.853 -36.502 1.00 88.31 140 GLY A C 1
ATOM 1135 O O . GLY A 1 140 ? 18.319 -17.429 -35.818 1.00 88.31 140 GLY A O 1
ATOM 1136 N N . ASP A 1 141 ? 17.127 -17.398 -37.726 1.00 87.88 141 ASP A N 1
ATOM 1137 C CA . ASP A 1 141 ? 17.960 -16.416 -38.436 1.00 87.88 141 ASP A CA 1
ATOM 1138 C C . ASP A 1 141 ? 17.958 -15.017 -37.792 1.00 87.88 141 ASP A C 1
ATOM 1140 O O . ASP A 1 141 ? 18.841 -14.208 -38.067 1.00 87.88 141 ASP A O 1
ATOM 1144 N N . ASN A 1 142 ? 17.001 -14.733 -36.901 1.00 87.69 142 ASN A N 1
ATOM 1145 C CA . ASN A 1 142 ? 16.939 -13.477 -36.146 1.00 87.69 142 ASN A CA 1
ATOM 1146 C C . ASN A 1 142 ? 17.718 -13.536 -34.821 1.00 87.69 142 ASN A C 1
ATOM 1148 O O . ASN A 1 142 ? 17.665 -12.595 -34.026 1.00 87.69 142 ASN A O 1
ATOM 1152 N N . ALA A 1 143 ? 18.406 -14.644 -34.539 1.00 87.69 143 ALA A N 1
ATOM 1153 C CA . ALA A 1 143 ? 19.211 -14.782 -33.337 1.00 87.69 143 ALA A CA 1
ATOM 1154 C C . ALA A 1 143 ? 20.444 -13.867 -33.363 1.00 87.69 143 ALA A C 1
ATOM 1156 O O . ALA A 1 143 ? 21.054 -13.611 -34.401 1.00 87.69 143 ALA A O 1
ATOM 1157 N N . LEU A 1 144 ? 20.860 -13.419 -32.176 1.00 87.25 144 LEU A N 1
ATOM 1158 C CA . LEU A 1 144 ? 22.132 -12.720 -32.010 1.00 87.25 144 LEU A CA 1
ATOM 1159 C C . LEU A 1 144 ? 23.296 -13.615 -32.450 1.00 87.25 144 LEU A C 1
ATOM 1161 O O . LEU A 1 144 ? 23.314 -14.812 -32.153 1.00 87.25 144 LEU A O 1
ATOM 1165 N N . SER A 1 145 ? 24.298 -13.017 -33.096 1.00 87.75 145 SER A N 1
ATOM 1166 C CA . SER A 1 145 ? 25.515 -13.737 -33.484 1.00 87.75 145 SER A CA 1
ATOM 1167 C C . SER A 1 145 ? 26.281 -14.258 -32.259 1.00 87.75 145 SER A C 1
ATOM 1169 O O . SER A 1 145 ? 26.245 -13.638 -31.192 1.00 87.75 145 SER A O 1
ATOM 1171 N N . ASP A 1 146 ? 27.026 -15.359 -32.415 1.00 90.12 146 ASP A N 1
ATOM 1172 C CA . ASP A 1 146 ? 27.869 -15.924 -31.344 1.00 90.12 146 ASP A CA 1
ATOM 1173 C C . ASP A 1 146 ? 28.833 -14.873 -30.771 1.00 90.12 146 ASP A C 1
ATOM 1175 O O . ASP A 1 146 ? 29.024 -14.772 -29.558 1.00 90.12 146 ASP A O 1
ATOM 1179 N N . THR A 1 147 ? 29.388 -14.026 -31.639 1.00 87.94 147 THR A N 1
ATOM 1180 C CA . THR A 1 147 ? 30.287 -12.930 -31.269 1.00 87.94 147 THR A CA 1
ATOM 1181 C C . THR A 1 147 ? 29.584 -11.908 -30.381 1.00 87.94 147 THR A C 1
ATOM 1183 O O . THR A 1 147 ? 30.103 -11.546 -29.326 1.00 87.94 147 THR A O 1
ATOM 1186 N N . THR A 1 148 ? 28.366 -11.502 -30.756 1.00 89.31 148 THR A N 1
ATOM 1187 C CA . THR A 1 148 ? 27.537 -10.587 -29.961 1.00 89.31 148 THR A CA 1
ATOM 1188 C C . THR A 1 148 ? 27.205 -11.197 -28.600 1.00 89.31 148 THR A C 1
ATOM 1190 O O . THR A 1 148 ? 27.345 -10.524 -27.580 1.00 89.31 148 THR A O 1
ATOM 1193 N N . CYS A 1 149 ? 26.843 -12.483 -28.548 1.00 88.38 149 CYS A N 1
ATOM 1194 C CA . CYS A 1 149 ? 26.612 -13.187 -27.287 1.00 88.38 149 CYS A CA 1
ATOM 1195 C C . CYS A 1 149 ? 27.864 -13.189 -26.396 1.00 88.38 149 CYS A C 1
ATOM 1197 O O . CYS A 1 149 ? 27.772 -12.890 -25.206 1.00 88.38 149 CYS A O 1
ATOM 1199 N N . ARG A 1 150 ? 29.049 -13.479 -26.948 1.00 90.06 150 ARG A N 1
ATOM 1200 C CA . ARG A 1 150 ? 30.310 -13.466 -26.185 1.00 90.06 150 ARG A CA 1
ATOM 1201 C C . ARG A 1 150 ? 30.664 -12.081 -25.653 1.00 90.06 150 ARG A C 1
ATOM 1203 O O . ARG A 1 150 ? 31.109 -11.982 -24.509 1.00 90.06 150 ARG A O 1
ATOM 1210 N N . ASP A 1 151 ? 30.468 -11.035 -26.447 1.00 89.06 151 ASP A N 1
ATOM 1211 C CA . ASP A 1 151 ? 30.747 -9.658 -26.034 1.00 89.06 151 ASP A CA 1
ATOM 1212 C C . ASP A 1 151 ? 29.824 -9.206 -24.897 1.00 89.06 151 ASP A C 1
ATOM 1214 O O . ASP A 1 151 ? 30.308 -8.649 -23.910 1.00 89.06 151 ASP A O 1
ATOM 1218 N N . TRP A 1 152 ? 28.529 -9.531 -24.960 1.00 89.94 152 TRP A N 1
ATOM 1219 C CA . TRP A 1 152 ? 27.594 -9.271 -23.859 1.00 89.94 152 TRP A CA 1
ATOM 1220 C C . TRP A 1 152 ? 27.956 -10.040 -22.587 1.00 89.94 152 TRP A C 1
ATOM 1222 O O . TRP A 1 152 ? 28.009 -9.455 -21.510 1.00 89.94 152 TRP A O 1
ATOM 1232 N N . PHE A 1 153 ? 28.322 -11.320 -22.694 1.00 87.94 153 PHE A N 1
ATOM 1233 C CA . PHE A 1 153 ? 28.817 -12.079 -21.540 1.00 87.94 153 PHE A CA 1
ATOM 1234 C C . PHE A 1 153 ? 30.091 -11.470 -20.936 1.00 87.94 153 PHE A C 1
ATOM 1236 O O . PHE A 1 153 ? 30.281 -11.532 -19.721 1.00 87.94 153 PHE A O 1
ATOM 1243 N N . ARG A 1 154 ? 30.971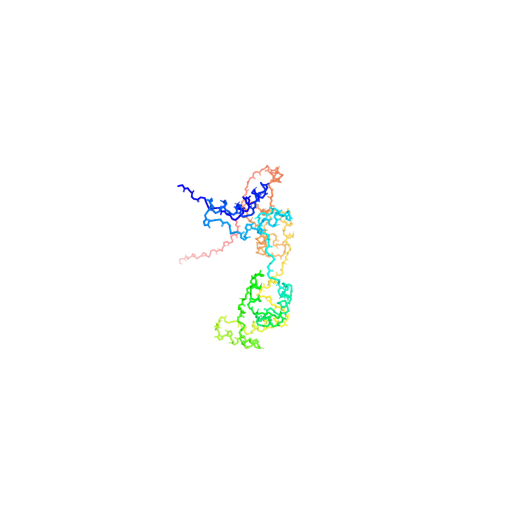 -10.874 -21.755 1.00 88.00 154 ARG A N 1
ATOM 1244 C CA . ARG A 1 154 ? 32.154 -10.149 -21.266 1.00 88.00 154 ARG A CA 1
ATOM 1245 C C . ARG A 1 154 ? 31.756 -8.882 -20.503 1.00 88.00 154 ARG A C 1
ATOM 1247 O O . ARG A 1 154 ? 32.327 -8.632 -19.447 1.00 88.00 154 ARG A O 1
ATOM 1254 N N . ARG A 1 155 ? 30.771 -8.123 -20.997 1.00 86.06 155 ARG A N 1
ATOM 1255 C CA . ARG A 1 155 ? 30.221 -6.935 -20.314 1.00 86.06 155 ARG A CA 1
ATOM 1256 C C . ARG A 1 155 ? 29.605 -7.291 -18.963 1.00 86.06 155 ARG A C 1
ATOM 1258 O O . ARG A 1 155 ? 30.006 -6.725 -17.952 1.00 86.06 155 ARG A O 1
ATOM 1265 N N . PHE A 1 156 ? 28.753 -8.315 -18.923 1.00 86.31 156 PHE A N 1
ATOM 1266 C CA . PHE A 1 156 ? 28.117 -8.768 -17.683 1.00 86.31 156 PHE A CA 1
ATOM 1267 C C . PHE A 1 156 ? 29.131 -9.250 -16.641 1.00 86.31 156 PHE A C 1
ATOM 1269 O O . PHE A 1 156 ? 28.989 -8.946 -15.462 1.00 86.31 156 PHE A O 1
ATOM 1276 N N . LYS A 1 157 ? 30.204 -9.938 -17.062 1.00 84.56 157 LYS A N 1
ATOM 1277 C CA . LYS A 1 157 ? 31.310 -10.313 -16.160 1.00 84.56 157 LYS A CA 1
ATOM 1278 C C . LYS A 1 157 ? 32.054 -9.111 -15.572 1.00 84.56 157 LYS A C 1
ATOM 1280 O O . LYS A 1 157 ? 32.633 -9.236 -14.500 1.00 84.56 157 LYS A O 1
ATOM 1285 N N . ASN A 1 158 ? 32.029 -7.972 -16.258 1.00 83.75 158 ASN A N 1
ATOM 1286 C CA . ASN A 1 158 ? 32.635 -6.721 -15.814 1.00 83.75 158 ASN A CA 1
ATOM 1287 C C . ASN A 1 158 ? 31.631 -5.805 -15.085 1.00 83.75 158 ASN A C 1
ATOM 1289 O O . ASN A 1 158 ? 31.912 -4.621 -14.923 1.00 83.75 158 ASN A O 1
ATOM 1293 N N . ASN A 1 159 ? 30.476 -6.335 -14.656 1.00 82.00 159 ASN A N 1
ATOM 1294 C CA . ASN A 1 159 ? 29.378 -5.590 -14.027 1.00 82.00 159 ASN A CA 1
ATOM 1295 C C . ASN A 1 159 ? 28.796 -4.449 -14.890 1.00 82.00 159 ASN A C 1
ATOM 1297 O O . ASN A 1 159 ? 28.196 -3.518 -14.356 1.00 82.00 159 ASN A O 1
ATOM 1301 N N . ASP A 1 160 ? 28.950 -4.512 -16.216 1.00 82.38 160 ASP A N 1
ATOM 1302 C CA . ASP A 1 160 ? 28.294 -3.596 -17.155 1.00 82.38 160 ASP A CA 1
ATOM 1303 C C . ASP A 1 160 ? 26.956 -4.209 -17.599 1.00 82.38 160 ASP A C 1
ATOM 1305 O O . ASP A 1 160 ? 26.920 -5.107 -18.447 1.00 82.38 160 ASP A O 1
ATOM 1309 N N . PHE A 1 161 ? 25.870 -3.762 -16.960 1.00 85.31 161 PHE A N 1
ATOM 1310 C CA . PHE A 1 161 ? 24.493 -4.215 -17.201 1.00 85.31 161 PHE A CA 1
ATOM 1311 C C . PHE A 1 161 ? 23.662 -3.210 -18.016 1.00 85.31 161 PHE A C 1
ATOM 1313 O O . PHE A 1 161 ? 22.449 -3.377 -18.136 1.00 85.31 161 PHE A O 1
ATOM 1320 N N . GLU A 1 162 ? 24.287 -2.164 -18.563 1.00 83.62 162 GLU A N 1
ATOM 1321 C CA . GLU A 1 162 ? 23.610 -1.192 -19.419 1.00 83.62 162 GLU A CA 1
ATOM 1322 C C . GLU A 1 162 ? 23.234 -1.853 -20.753 1.00 83.62 162 GLU A C 1
ATOM 1324 O O . GLU A 1 162 ? 24.089 -2.334 -21.500 1.00 83.62 162 GLU A O 1
ATOM 1329 N N . LEU A 1 163 ? 21.930 -1.921 -21.028 1.00 81.62 163 LEU A N 1
ATOM 1330 C CA . LEU A 1 163 ? 21.391 -2.568 -22.229 1.00 81.62 163 LEU A CA 1
ATOM 1331 C C . LEU A 1 163 ? 21.251 -1.604 -23.410 1.00 81.62 163 LEU A C 1
ATOM 1333 O O . LEU A 1 163 ? 21.036 -2.049 -24.537 1.00 81.62 163 LEU A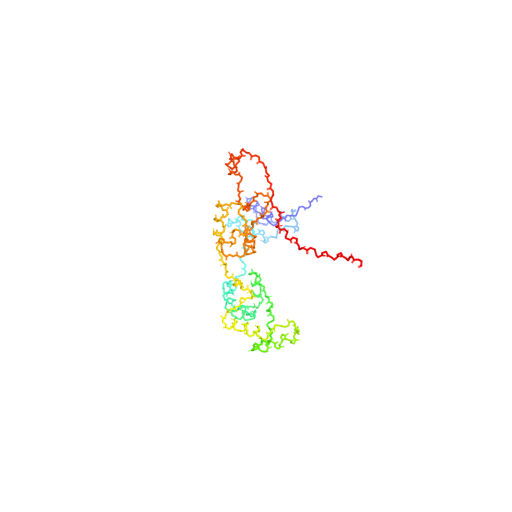 O 1
ATOM 1337 N N . GLU A 1 164 ? 21.354 -0.301 -23.155 1.00 76.62 164 GLU A N 1
ATOM 1338 C CA . GLU A 1 164 ? 21.260 0.727 -24.183 1.00 76.62 164 GLU A CA 1
ATOM 1339 C C . GLU A 1 164 ? 22.583 0.863 -24.944 1.00 76.62 164 GLU A C 1
ATOM 1341 O O . GLU A 1 164 ? 23.682 0.712 -24.400 1.00 76.62 164 GLU A O 1
ATOM 1346 N N . ASP A 1 165 ? 22.475 1.143 -26.243 1.00 74.00 165 ASP A N 1
ATOM 1347 C CA . ASP A 1 165 ? 23.636 1.466 -27.059 1.00 74.00 165 ASP A CA 1
ATOM 1348 C C . ASP A 1 165 ? 24.248 2.773 -26.544 1.00 74.00 165 ASP A C 1
ATOM 1350 O O . ASP A 1 165 ? 23.639 3.840 -26.634 1.00 74.00 165 ASP A O 1
ATOM 1354 N N . LYS A 1 166 ? 25.488 2.698 -26.053 1.00 70.00 166 LYS A N 1
ATOM 1355 C CA . LYS A 1 166 ? 26.279 3.890 -25.728 1.00 70.00 166 LYS A CA 1
ATOM 1356 C C . LYS A 1 166 ? 26.366 4.791 -26.955 1.00 70.00 166 LYS A C 1
ATOM 1358 O O . LYS A 1 166 ? 26.463 4.295 -28.085 1.00 70.00 166 LYS A O 1
ATOM 1363 N N . GLU A 1 167 ? 26.379 6.107 -26.728 1.00 66.62 167 GLU A N 1
ATOM 1364 C CA . GLU A 1 167 ? 26.588 7.077 -27.801 1.00 66.62 167 GLU A CA 1
ATOM 1365 C C . GLU A 1 167 ? 27.788 6.647 -28.644 1.00 66.62 167 GLU A C 1
ATOM 1367 O O . GLU A 1 167 ? 28.917 6.504 -28.159 1.00 66.62 167 GLU A O 1
ATOM 1372 N N . ARG A 1 168 ? 27.529 6.382 -29.927 1.00 59.41 168 ARG A N 1
ATOM 1373 C CA . ARG A 1 168 ? 28.587 5.982 -30.845 1.00 59.41 168 ARG A CA 1
ATOM 1374 C C . ARG A 1 168 ? 29.577 7.129 -30.907 1.00 59.41 168 ARG A C 1
ATOM 1376 O O . ARG A 1 168 ? 29.188 8.261 -31.193 1.00 59.41 168 ARG A O 1
ATOM 1383 N N . SER A 1 169 ? 30.854 6.828 -30.696 1.00 58.84 169 SER A N 1
ATOM 1384 C CA . SER A 1 169 ? 31.935 7.756 -31.004 1.00 58.84 169 SER A CA 1
ATOM 1385 C C . SER A 1 169 ? 31.852 8.060 -32.500 1.00 58.84 169 SER A C 1
ATOM 1387 O O . SER A 1 169 ? 32.289 7.271 -33.337 1.00 58.84 169 SER A O 1
ATOM 1389 N N . GLY A 1 170 ? 31.175 9.152 -32.852 1.00 59.12 170 GLY A N 1
ATOM 1390 C CA . GLY A 1 170 ? 31.079 9.601 -34.230 1.00 59.12 170 GLY A CA 1
ATOM 1391 C C . GLY A 1 170 ? 32.470 9.889 -34.789 1.00 59.12 170 GLY A C 1
ATOM 1392 O O . GLY A 1 170 ? 33.442 10.036 -34.045 1.00 59.12 170 GLY A O 1
ATOM 1393 N N . ALA A 1 171 ? 32.568 9.999 -36.115 1.00 62.09 171 ALA A N 1
ATOM 1394 C CA . ALA A 1 171 ? 33.792 10.482 -36.740 1.00 62.09 171 ALA A CA 1
ATOM 1395 C C . ALA A 1 171 ? 34.201 11.829 -36.100 1.00 62.09 171 ALA A C 1
ATOM 1397 O O . ALA A 1 171 ? 33.325 12.683 -35.907 1.00 62.09 171 ALA A O 1
ATOM 1398 N N . PRO A 1 172 ? 35.492 12.037 -35.772 1.00 61.59 172 PRO A N 1
ATOM 1399 C CA . PRO A 1 172 ? 35.961 13.289 -35.192 1.00 61.59 172 PRO A CA 1
ATOM 1400 C C . PRO A 1 172 ? 35.493 14.483 -36.027 1.00 61.59 172 PRO A C 1
ATOM 1402 O O . PRO A 1 172 ? 35.575 14.462 -37.260 1.00 61.59 172 PRO A O 1
ATOM 1405 N N . LYS A 1 173 ? 34.978 15.525 -35.364 1.00 66.81 173 LYS A N 1
ATOM 1406 C CA . LYS A 1 173 ? 34.581 16.761 -36.048 1.00 66.81 173 LYS A CA 1
ATOM 1407 C C . LYS A 1 173 ? 35.817 17.349 -36.735 1.00 66.81 173 LYS A C 1
ATOM 1409 O O . LYS A 1 173 ? 36.841 17.534 -36.087 1.00 66.81 173 LYS A O 1
ATOM 1414 N N . LYS A 1 174 ? 35.718 17.629 -38.039 1.00 75.88 174 LYS A N 1
ATOM 1415 C CA . LYS A 1 174 ? 36.835 18.172 -38.834 1.00 75.88 174 LYS A CA 1
ATOM 1416 C C . LYS A 1 174 ? 37.175 19.632 -38.490 1.00 75.88 174 LYS A C 1
ATOM 1418 O O . LYS A 1 174 ? 38.288 20.053 -38.761 1.00 75.88 174 LYS A O 1
ATOM 1423 N N . PHE A 1 175 ? 36.230 20.372 -37.909 1.00 77.12 175 PHE A N 1
ATOM 1424 C CA . PHE A 1 175 ? 36.375 21.754 -37.432 1.00 77.12 175 PHE A CA 1
ATOM 1425 C C . PHE A 1 175 ? 35.358 22.024 -36.306 1.00 77.12 175 PHE A C 1
ATOM 1427 O O . PHE A 1 175 ? 34.412 21.242 -36.123 1.00 77.12 175 PHE A O 1
ATOM 1434 N N . GLN A 1 176 ? 35.552 23.095 -35.530 1.00 80.38 176 GLN A N 1
ATOM 1435 C CA . GLN A 1 176 ? 34.659 23.459 -34.420 1.00 80.38 176 GLN A CA 1
ATOM 1436 C C . GLN A 1 176 ? 33.507 24.369 -34.870 1.00 80.38 176 GLN A C 1
ATOM 1438 O O . GLN A 1 176 ? 33.647 25.172 -35.784 1.00 80.38 176 GLN A O 1
ATOM 1443 N N . ASP A 1 177 ? 32.369 24.315 -34.173 1.00 79.25 177 ASP A N 1
ATOM 1444 C CA . ASP A 1 177 ? 31.192 25.139 -34.520 1.00 79.25 177 ASP A CA 1
ATOM 1445 C C . ASP A 1 177 ? 31.464 26.625 -34.387 1.00 79.25 177 ASP A C 1
ATOM 1447 O O . ASP A 1 177 ? 31.026 27.402 -35.225 1.00 79.25 177 ASP A O 1
ATOM 1451 N N . LYS A 1 178 ? 32.263 26.993 -33.384 1.00 78.94 178 LYS A N 1
ATOM 1452 C CA . LYS A 1 178 ? 32.681 28.373 -33.143 1.00 78.94 178 LYS A CA 1
ATOM 1453 C C . LYS A 1 178 ? 33.473 28.955 -34.312 1.00 78.94 178 LYS A C 1
ATOM 1455 O O . LYS A 1 178 ? 33.318 30.131 -34.609 1.00 78.94 178 LYS A O 1
ATOM 1460 N N . GLU A 1 179 ? 34.293 28.141 -34.979 1.00 80.94 179 GLU A N 1
ATOM 1461 C CA . GLU A 1 179 ? 35.075 28.574 -36.145 1.00 80.94 179 GLU A CA 1
ATOM 1462 C C . GLU A 1 179 ? 34.145 28.882 -37.324 1.00 80.94 179 GLU A C 1
ATOM 1464 O O . GLU A 1 179 ? 34.283 29.914 -37.975 1.00 80.94 179 GLU A O 1
ATOM 1469 N N . LEU A 1 180 ? 33.140 28.032 -37.557 1.00 80.56 180 LEU A N 1
ATOM 1470 C CA . LEU A 1 180 ? 32.134 28.255 -38.595 1.00 80.56 180 LEU A CA 1
ATOM 1471 C C . LEU A 1 180 ? 31.206 29.438 -38.263 1.00 80.56 180 LEU A C 1
ATOM 1473 O O . LEU A 1 180 ? 30.893 30.231 -39.145 1.00 80.56 180 LEU A O 1
ATOM 1477 N N . GLU A 1 181 ? 30.792 29.593 -37.005 1.00 78.56 181 GLU A N 1
ATOM 1478 C CA . GLU A 1 181 ? 29.995 30.738 -36.543 1.00 78.56 181 GLU A CA 1
ATOM 1479 C C . GLU A 1 181 ? 30.749 32.063 -36.695 1.00 78.56 181 GLU A C 1
ATOM 1481 O O . GLU A 1 181 ? 30.156 33.062 -37.097 1.00 78.56 181 GLU A O 1
ATOM 1486 N N . GLN A 1 182 ? 32.055 32.080 -36.412 1.00 77.88 182 GLN A N 1
ATOM 1487 C CA . GLN A 1 182 ? 32.885 33.268 -36.581 1.00 77.88 182 GLN A CA 1
ATOM 1488 C C . GLN A 1 182 ? 32.959 33.702 -38.051 1.00 77.88 182 GLN A C 1
ATOM 1490 O O . GLN A 1 182 ? 32.720 34.872 -38.339 1.00 77.88 182 GLN A O 1
ATOM 1495 N N . LEU A 1 183 ? 33.192 32.768 -38.980 1.00 78.38 183 LEU A N 1
ATOM 1496 C CA . LEU A 1 183 ? 33.245 33.070 -40.418 1.00 78.38 183 LEU A CA 1
ATOM 1497 C C . LEU A 1 183 ? 31.918 33.635 -40.946 1.00 78.38 183 LEU A C 1
ATOM 1499 O O . LEU A 1 183 ? 31.909 34.586 -41.723 1.00 78.38 183 LEU A O 1
ATOM 1503 N N . LEU A 1 184 ? 30.792 33.099 -40.470 1.00 73.69 184 LEU A N 1
ATOM 1504 C CA . LEU A 1 184 ? 29.458 33.580 -40.840 1.00 73.69 184 LEU A CA 1
ATOM 1505 C C . LEU A 1 184 ? 29.128 34.954 -40.240 1.00 73.69 184 LEU A C 1
ATOM 1507 O O . LEU A 1 184 ? 28.348 35.700 -40.827 1.00 73.69 184 LEU A O 1
ATOM 1511 N N . ASN A 1 185 ? 29.696 35.288 -39.078 1.00 70.38 185 ASN A N 1
ATOM 1512 C CA . ASN A 1 185 ? 29.568 36.616 -38.474 1.00 70.38 185 ASN A CA 1
ATOM 1513 C C . ASN A 1 185 ? 30.444 37.660 -39.182 1.00 70.38 185 ASN A C 1
ATOM 1515 O O . ASN A 1 185 ? 30.074 38.833 -39.221 1.00 70.38 185 ASN A O 1
ATOM 1519 N N . GLU A 1 186 ? 31.598 37.245 -39.710 1.00 73.75 186 GLU A N 1
ATOM 1520 C CA . GLU A 1 186 ? 32.511 38.102 -40.470 1.00 73.75 186 GLU A CA 1
ATOM 1521 C C . GLU A 1 186 ? 31.945 38.442 -41.856 1.00 73.75 186 GLU A C 1
ATOM 1523 O O . GLU A 1 186 ? 31.966 39.607 -42.252 1.00 73.75 186 GLU A O 1
ATOM 1528 N N . ASP A 1 187 ? 31.381 37.460 -42.564 1.00 69.06 187 ASP A N 1
ATOM 1529 C CA . ASP A 1 187 ? 30.683 37.681 -43.832 1.00 69.06 187 ASP A CA 1
ATOM 1530 C C . ASP A 1 187 ? 29.496 36.706 -44.008 1.00 69.06 187 ASP A C 1
ATOM 1532 O O . ASP A 1 187 ? 29.665 35.552 -44.417 1.00 69.06 187 ASP A O 1
ATOM 1536 N N . PRO A 1 188 ? 28.258 37.175 -43.763 1.00 63.44 188 PRO A N 1
ATOM 1537 C CA . PRO A 1 188 ? 27.045 36.367 -43.902 1.00 63.44 188 PRO A CA 1
ATOM 1538 C C . PRO A 1 188 ? 26.705 35.948 -45.342 1.00 63.44 188 PRO A C 1
ATOM 1540 O O . PRO A 1 188 ? 25.754 35.185 -45.544 1.00 63.44 188 PRO A O 1
ATOM 1543 N N . SER A 1 189 ? 27.410 36.482 -46.345 1.00 63.50 189 SER A N 1
ATOM 1544 C CA . SER A 1 189 ? 27.155 36.235 -47.769 1.00 63.50 189 SER A CA 1
ATOM 1545 C C . SER A 1 189 ? 28.065 35.172 -48.393 1.00 63.50 189 SER A C 1
ATOM 1547 O O . SER A 1 189 ? 27.872 34.825 -49.560 1.00 63.50 189 SER A O 1
ATOM 1549 N N . GLN A 1 190 ? 28.987 34.598 -47.610 1.00 70.00 190 GLN A N 1
ATOM 1550 C CA . GLN A 1 190 ? 29.911 33.566 -48.077 1.00 70.00 190 GLN A CA 1
ATOM 1551 C C . GLN A 1 190 ? 29.189 32.339 -48.638 1.00 70.00 190 GLN A C 1
ATOM 1553 O O . GLN A 1 190 ? 28.198 31.828 -48.099 1.00 70.00 190 GLN A O 1
ATOM 1558 N N . THR A 1 191 ? 29.736 31.815 -49.729 1.00 77.31 191 THR A N 1
ATOM 1559 C CA . THR A 1 191 ? 29.274 30.569 -50.331 1.00 77.31 191 THR A CA 1
ATOM 1560 C C . THR A 1 191 ? 29.812 29.360 -49.566 1.00 77.31 191 THR A C 1
ATOM 1562 O O . THR A 1 191 ? 30.882 29.389 -48.955 1.00 77.31 191 THR A O 1
ATOM 1565 N N . LEU A 1 192 ? 29.105 28.229 -49.656 1.00 77.12 192 LEU A N 1
ATOM 1566 C CA . LEU A 1 192 ? 29.567 26.970 -49.061 1.00 77.12 192 LEU A CA 1
ATOM 1567 C C . LEU A 1 192 ? 30.949 26.543 -49.599 1.00 77.12 192 LEU A C 1
ATOM 1569 O O . LEU A 1 192 ? 31.715 25.897 -48.883 1.00 77.12 192 LEU A O 1
ATOM 1573 N N . SER A 1 193 ? 31.284 26.919 -50.841 1.00 77.56 193 SER A N 1
ATOM 1574 C CA . SER A 1 193 ? 32.591 26.641 -51.444 1.00 77.56 193 SER A CA 1
ATOM 1575 C C . SER A 1 193 ? 33.715 27.484 -50.837 1.00 77.56 193 SER A C 1
ATOM 1577 O O . SER A 1 193 ? 34.828 26.979 -50.703 1.00 77.56 193 SER A O 1
ATOM 1579 N N . GLU A 1 194 ? 33.455 28.740 -50.481 1.00 79.00 194 GLU A N 1
ATOM 1580 C CA . GLU A 1 194 ? 34.437 29.613 -49.825 1.00 79.00 194 GLU A CA 1
ATOM 1581 C C . GLU A 1 194 ? 34.689 29.163 -48.388 1.00 79.00 194 GLU A C 1
ATOM 1583 O O . GLU A 1 194 ? 35.842 28.962 -48.009 1.00 79.00 194 GLU A O 1
ATOM 1588 N N . LEU A 1 195 ? 33.620 28.866 -47.643 1.00 80.69 195 LEU A N 1
ATOM 1589 C CA . LEU A 1 195 ? 33.710 28.280 -46.304 1.00 80.69 195 LEU A CA 1
ATOM 1590 C C . LEU A 1 195 ? 34.487 26.959 -46.315 1.00 80.69 195 LEU A C 1
ATOM 1592 O O . LEU A 1 195 ? 35.342 26.735 -45.462 1.00 80.69 195 LEU A O 1
ATOM 1596 N N . GLY A 1 196 ? 34.240 26.100 -47.309 1.00 82.31 196 GLY A N 1
ATOM 1597 C CA . GLY A 1 196 ? 34.973 24.845 -47.471 1.00 82.31 196 GLY A CA 1
ATOM 1598 C C . GLY A 1 196 ? 36.471 25.052 -47.715 1.00 82.31 196 GLY A C 1
ATOM 1599 O O . GLY A 1 196 ? 37.293 24.345 -47.136 1.00 82.31 196 GLY A O 1
ATOM 1600 N N . LYS A 1 197 ? 36.854 26.058 -48.513 1.00 86.31 197 LYS A N 1
ATOM 1601 C CA . LYS A 1 197 ? 38.269 26.394 -48.747 1.00 86.31 197 LYS A CA 1
ATOM 1602 C C . LYS A 1 197 ? 38.958 26.892 -47.475 1.00 86.31 197 LYS A C 1
ATOM 1604 O O . LYS A 1 197 ? 40.079 26.469 -47.208 1.00 86.31 197 LYS A O 1
ATOM 1609 N N . ILE A 1 198 ? 38.295 27.750 -46.696 1.00 84.06 198 ILE A N 1
ATOM 1610 C CA . ILE A 1 198 ? 38.846 28.311 -45.451 1.00 84.06 198 ILE A CA 1
ATOM 1611 C C . ILE A 1 198 ? 39.008 27.215 -44.392 1.00 84.06 198 ILE A C 1
ATOM 1613 O O . ILE A 1 198 ? 40.067 27.086 -43.785 1.00 84.06 198 ILE A O 1
ATOM 1617 N N . LEU A 1 199 ? 37.981 26.381 -44.221 1.00 83.69 199 LEU A N 1
ATOM 1618 C CA . LEU A 1 199 ? 37.960 25.294 -43.241 1.00 83.69 199 LEU A CA 1
ATOM 1619 C C . LEU A 1 199 ? 38.679 24.022 -43.727 1.00 83.69 199 LEU A C 1
ATOM 1621 O O . LEU A 1 199 ? 38.696 23.023 -43.013 1.00 83.69 199 LEU A O 1
ATOM 1625 N N . GLN A 1 200 ? 39.253 24.039 -44.936 1.00 86.94 200 GLN A N 1
ATOM 1626 C CA . GLN A 1 200 ? 39.919 22.899 -45.584 1.00 86.94 200 GLN A CA 1
ATOM 1627 C C . GLN A 1 200 ? 39.063 21.619 -45.615 1.00 86.94 200 GLN A C 1
ATOM 1629 O O . GLN A 1 200 ? 39.548 20.498 -45.450 1.00 86.94 200 GLN A O 1
ATOM 1634 N N . VAL A 1 201 ? 37.762 21.781 -45.846 1.00 83.38 201 VAL A N 1
ATOM 1635 C CA . VAL A 1 201 ? 36.785 20.693 -45.931 1.00 83.38 201 VAL A CA 1
ATOM 1636 C C . VAL A 1 201 ? 35.945 20.814 -47.193 1.00 83.38 201 VAL A C 1
ATOM 1638 O O . VAL A 1 201 ? 35.835 21.866 -47.815 1.00 83.38 201 VAL A O 1
ATOM 1641 N N . ASP A 1 202 ? 35.316 19.713 -47.585 1.00 84.56 202 ASP A N 1
ATOM 1642 C CA . ASP A 1 202 ? 34.384 19.730 -48.701 1.00 84.56 202 ASP A CA 1
ATOM 1643 C C . ASP A 1 202 ? 33.098 20.508 -48.361 1.00 84.56 202 ASP A C 1
ATOM 1645 O O . ASP A 1 202 ? 32.636 20.544 -47.216 1.00 84.56 202 ASP A O 1
ATOM 1649 N N . GLU A 1 203 ? 32.482 21.074 -49.398 1.00 78.06 203 GLU A N 1
ATOM 1650 C CA . GLU A 1 203 ? 31.226 21.828 -49.323 1.00 78.06 203 GLU A CA 1
ATOM 1651 C C . GLU A 1 203 ? 30.106 21.043 -48.610 1.00 78.06 203 GLU A C 1
ATOM 1653 O O . GLU A 1 203 ? 29.303 21.602 -47.858 1.00 78.06 203 GLU A O 1
ATOM 1658 N N . SER A 1 204 ? 30.068 19.718 -48.800 1.00 76.75 204 SER A N 1
ATOM 1659 C CA . SER A 1 204 ? 29.037 18.858 -48.217 1.00 76.75 204 SER A CA 1
ATOM 1660 C C . SER A 1 204 ? 29.191 18.716 -46.699 1.00 76.75 204 SER A C 1
ATOM 1662 O O . SER A 1 204 ? 28.186 18.625 -45.990 1.00 76.75 204 SER A O 1
ATOM 1664 N N . THR A 1 205 ? 30.424 18.747 -46.185 1.00 82.06 205 THR A N 1
ATOM 1665 C CA . THR A 1 205 ? 30.719 18.748 -44.749 1.00 82.06 205 THR A CA 1
ATOM 1666 C C . THR A 1 205 ? 30.247 20.054 -44.110 1.00 82.06 205 THR A C 1
ATOM 1668 O O . THR A 1 205 ? 29.574 20.008 -43.079 1.00 82.06 205 THR A O 1
ATOM 1671 N N . VAL A 1 206 ? 30.498 21.201 -44.751 1.00 81.06 206 VAL A N 1
ATOM 1672 C CA . VAL A 1 206 ? 29.993 22.509 -44.291 1.00 81.06 206 VAL A CA 1
ATOM 1673 C C . VAL A 1 206 ? 28.462 22.530 -44.303 1.00 81.06 206 VAL A C 1
ATOM 1675 O O . VAL A 1 206 ? 27.838 22.860 -43.297 1.00 81.06 206 VAL A O 1
ATOM 1678 N N . SER A 1 207 ? 27.837 22.078 -45.395 1.00 80.44 207 SER A N 1
ATOM 1679 C CA . SER A 1 207 ? 26.375 22.018 -45.535 1.00 80.44 207 SER A CA 1
ATOM 1680 C C . SER A 1 207 ? 25.706 21.149 -44.463 1.00 80.44 207 SER A C 1
ATOM 1682 O O . SER A 1 207 ? 24.729 21.561 -43.832 1.00 80.44 207 SER A O 1
ATOM 1684 N N . LYS A 1 208 ? 26.246 19.948 -44.206 1.00 81.19 208 LYS A N 1
ATOM 1685 C CA . LYS A 1 208 ? 25.769 19.064 -43.128 1.00 81.19 208 LYS A CA 1
ATOM 1686 C C . LYS A 1 208 ? 25.910 19.732 -41.767 1.00 81.19 208 LYS A C 1
ATOM 1688 O O . LYS A 1 208 ? 25.023 19.579 -40.927 1.00 81.19 208 LYS A O 1
ATOM 1693 N N . ARG A 1 209 ? 26.998 20.478 -41.549 1.00 83.19 209 ARG A N 1
ATOM 1694 C CA . ARG A 1 209 ? 27.238 21.130 -40.266 1.00 83.19 209 ARG A CA 1
ATOM 1695 C C . ARG A 1 209 ? 26.295 22.299 -40.015 1.00 83.19 209 ARG A C 1
ATOM 1697 O O . ARG A 1 209 ? 25.718 22.355 -38.937 1.00 83.19 209 ARG A O 1
ATOM 1704 N N . LEU A 1 210 ? 26.051 23.135 -41.022 1.00 77.50 210 LEU A N 1
ATOM 1705 C CA . LEU A 1 210 ? 25.060 24.216 -40.973 1.00 77.50 210 LEU A CA 1
ATOM 1706 C C . LEU A 1 210 ? 23.654 23.689 -40.662 1.00 77.50 210 LEU A C 1
ATOM 1708 O O . LEU A 1 210 ? 22.972 24.232 -39.797 1.00 77.50 210 LEU A O 1
ATOM 1712 N N . LYS A 1 211 ? 23.248 22.576 -41.290 1.00 77.19 211 LYS A N 1
ATOM 1713 C CA . LYS A 1 211 ? 21.985 21.895 -40.955 1.00 77.19 211 LYS A CA 1
ATOM 1714 C C . LYS A 1 211 ? 21.967 21.393 -39.510 1.00 77.19 211 LYS A C 1
ATOM 1716 O O . LYS A 1 211 ? 20.954 21.536 -38.836 1.00 77.19 211 LYS A O 1
ATOM 1721 N N . GLY A 1 212 ? 23.084 20.845 -39.028 1.00 75.12 212 GLY A N 1
ATOM 1722 C CA . GLY A 1 212 ? 23.249 20.424 -37.633 1.00 75.12 212 GLY A CA 1
ATOM 1723 C C . GLY A 1 212 ? 23.180 21.575 -36.620 1.00 75.12 212 GLY A C 1
ATOM 1724 O O . GLY A 1 212 ? 22.774 21.347 -35.488 1.00 75.12 212 GLY A O 1
ATOM 1725 N N . LEU A 1 213 ? 23.521 22.798 -37.035 1.00 73.31 213 LEU A N 1
ATOM 1726 C CA . LEU A 1 213 ? 23.369 24.036 -36.257 1.00 73.31 213 LEU A CA 1
ATOM 1727 C C . LEU A 1 213 ? 21.980 24.685 -36.418 1.00 73.31 213 LEU A C 1
ATOM 1729 O O . LEU A 1 213 ? 21.725 25.756 -35.875 1.00 73.31 213 LEU A O 1
ATOM 1733 N N . GLY A 1 214 ? 21.072 24.066 -37.181 1.00 72.19 214 GLY A N 1
ATOM 1734 C CA . GLY A 1 214 ? 19.737 24.605 -37.452 1.00 72.19 214 GLY A CA 1
ATOM 1735 C C . GLY A 1 214 ? 19.721 25.800 -38.412 1.00 72.19 214 GLY A C 1
ATOM 1736 O O . GLY A 1 214 ? 18.718 26.506 -38.490 1.00 72.19 214 GLY A O 1
ATOM 1737 N N . MET A 1 215 ? 20.806 26.048 -39.151 1.00 71.50 215 MET A N 1
ATOM 1738 C CA . MET A 1 215 ? 20.883 27.141 -40.120 1.00 71.50 215 MET A CA 1
ATOM 1739 C C . MET A 1 215 ? 20.177 26.762 -41.426 1.00 71.50 215 MET A C 1
ATOM 1741 O O . MET A 1 215 ? 20.340 25.658 -41.948 1.00 71.50 215 MET A O 1
ATOM 1745 N N . ILE A 1 216 ? 19.390 27.693 -41.972 1.00 65.19 216 ILE A N 1
ATOM 1746 C CA . ILE A 1 216 ? 18.562 27.469 -43.165 1.00 65.19 216 ILE A CA 1
ATOM 1747 C C . ILE A 1 216 ? 18.913 28.495 -44.238 1.00 65.19 216 ILE A C 1
ATOM 1749 O O . ILE A 1 216 ? 18.930 29.697 -43.970 1.00 65.19 216 ILE A O 1
ATOM 1753 N N . GLN A 1 217 ? 19.132 28.015 -45.464 1.00 60.59 217 GLN A N 1
ATOM 1754 C CA . GLN A 1 217 ? 19.371 28.870 -46.619 1.00 60.59 217 GLN A CA 1
ATOM 1755 C C . GLN A 1 217 ? 18.048 29.514 -47.028 1.00 60.59 217 GLN A C 1
ATOM 1757 O O . GLN A 1 217 ? 17.127 28.823 -47.466 1.00 60.59 217 GLN A O 1
ATOM 1762 N N . LYS A 1 218 ? 17.938 30.834 -46.891 1.00 58.75 218 LYS A N 1
ATOM 1763 C CA . LYS A 1 218 ? 16.830 31.617 -47.451 1.00 58.75 218 LYS A CA 1
ATOM 1764 C C . LYS A 1 218 ? 17.399 32.565 -48.494 1.00 58.75 218 LYS A C 1
ATOM 1766 O O . LYS A 1 218 ? 18.517 33.048 -48.328 1.00 58.75 218 LYS A O 1
ATOM 1771 N N . GLN A 1 219 ? 16.664 32.802 -49.582 1.00 47.66 219 GLN A N 1
ATOM 1772 C CA . GLN A 1 219 ? 17.120 33.691 -50.652 1.00 47.66 219 GLN A CA 1
ATOM 1773 C C . GLN A 1 219 ? 17.432 35.081 -50.060 1.00 47.66 219 GLN A C 1
ATOM 1775 O O . GLN A 1 219 ? 16.520 35.804 -49.669 1.00 47.66 219 GLN A O 1
ATOM 1780 N N . GLY A 1 220 ? 18.728 35.393 -49.929 1.00 57.28 220 GLY A N 1
ATOM 1781 C CA . GLY A 1 220 ? 19.263 36.684 -49.485 1.00 57.28 220 GLY A CA 1
ATOM 1782 C C . GLY A 1 220 ? 19.824 36.806 -48.056 1.00 57.28 220 GLY A C 1
ATOM 1783 O O . GLY A 1 220 ? 20.432 37.837 -47.782 1.00 57.28 220 GLY A O 1
ATOM 1784 N N . HIS A 1 221 ? 19.680 35.832 -47.142 1.00 53.59 221 HIS A N 1
ATOM 1785 C CA . HIS A 1 221 ? 20.349 35.907 -45.823 1.00 53.59 221 HIS A CA 1
ATOM 1786 C C . HIS A 1 221 ? 20.302 34.585 -45.038 1.00 53.59 221 HIS A C 1
ATOM 1788 O O . HIS A 1 221 ? 19.247 33.950 -44.948 1.00 53.59 221 HIS A O 1
ATOM 1794 N N . TRP A 1 222 ? 21.414 34.206 -44.403 1.00 57.88 222 TRP A N 1
ATOM 1795 C CA . TRP A 1 222 ? 21.439 33.164 -43.371 1.00 57.88 222 TRP A CA 1
ATOM 1796 C C . TRP A 1 222 ? 21.129 33.789 -42.007 1.00 57.88 222 TRP A C 1
ATOM 1798 O O . TRP A 1 222 ? 21.726 34.795 -41.642 1.00 57.88 222 TRP A O 1
ATOM 1808 N N . VAL A 1 223 ? 20.198 33.211 -41.241 1.00 53.19 223 VAL A N 1
ATOM 1809 C CA . VAL A 1 223 ? 19.871 33.689 -39.884 1.00 53.19 223 VAL A CA 1
ATOM 1810 C C . VAL A 1 223 ? 19.824 32.499 -38.923 1.00 53.19 223 VAL A C 1
ATOM 1812 O O . VAL A 1 223 ? 19.073 31.555 -39.191 1.00 53.19 223 VAL A O 1
ATOM 1815 N N . PRO A 1 224 ? 20.587 32.517 -37.813 1.00 55.88 224 PRO A N 1
ATOM 1816 C CA . PRO A 1 224 ? 20.466 31.525 -36.751 1.00 55.88 224 PRO A CA 1
ATOM 1817 C C . PRO A 1 224 ? 19.059 31.540 -36.123 1.00 55.88 224 PRO A C 1
ATOM 1819 O O . PRO A 1 224 ? 18.496 32.621 -35.935 1.00 55.88 224 PRO A O 1
ATOM 1822 N N . PRO A 1 225 ? 18.486 30.388 -35.730 1.00 48.41 225 PRO A N 1
ATOM 1823 C CA . PRO A 1 225 ? 17.108 30.306 -35.225 1.00 48.41 225 PRO A CA 1
ATOM 1824 C C . PRO A 1 225 ? 16.749 31.132 -33.966 1.00 48.41 225 PRO A C 1
ATOM 1826 O O . PRO A 1 225 ? 15.580 31.141 -33.593 1.00 48.41 225 PRO A O 1
ATOM 1829 N N . ALA A 1 226 ? 17.690 31.835 -33.314 1.00 45.53 226 ALA A N 1
ATOM 1830 C CA . ALA A 1 226 ? 17.506 32.437 -31.983 1.00 45.53 226 ALA A CA 1
ATOM 1831 C C . ALA A 1 226 ? 17.824 33.953 -31.856 1.00 45.53 226 ALA A C 1
ATOM 1833 O O . ALA A 1 226 ? 18.369 34.382 -30.841 1.00 45.53 226 ALA A O 1
ATOM 1834 N N . MET A 1 227 ? 17.476 34.803 -32.834 1.00 41.84 227 MET A N 1
ATOM 1835 C CA . MET A 1 227 ? 17.571 36.273 -32.677 1.00 41.84 227 MET A CA 1
ATOM 1836 C C . MET A 1 227 ? 16.224 36.939 -32.321 1.00 41.84 227 MET A C 1
ATOM 1838 O O . MET A 1 227 ? 15.287 36.943 -33.120 1.00 41.84 227 MET A O 1
ATOM 1842 N N . HIS A 1 228 ? 16.164 37.559 -31.131 1.00 45.00 228 HIS A N 1
ATOM 1843 C CA . HIS A 1 228 ? 15.082 38.437 -30.650 1.00 45.00 228 HIS A CA 1
ATOM 1844 C C . HIS A 1 228 ? 14.954 39.741 -31.487 1.00 45.00 228 HIS A C 1
ATOM 1846 O O . HIS A 1 228 ? 15.964 40.277 -31.953 1.00 45.00 228 HIS A O 1
ATOM 1852 N N . PRO A 1 229 ? 13.737 40.305 -31.649 1.00 44.88 229 PRO A N 1
ATOM 1853 C CA . PRO A 1 229 ? 13.432 41.405 -32.580 1.00 44.88 229 PRO A CA 1
ATOM 1854 C C . PRO A 1 229 ? 14.035 42.788 -32.251 1.00 44.88 229 PRO A C 1
ATOM 1856 O O . PRO A 1 229 ? 14.035 43.657 -33.122 1.00 44.88 229 PRO A O 1
ATOM 1859 N N . GLU A 1 230 ? 14.587 43.014 -31.057 1.00 44.59 230 GLU A N 1
ATOM 1860 C CA . GLU A 1 230 ? 14.977 44.363 -30.599 1.00 44.59 230 GLU A CA 1
ATOM 1861 C C . GLU A 1 230 ? 16.267 44.934 -31.213 1.00 44.59 230 GLU A C 1
ATOM 1863 O O . GLU A 1 230 ? 16.527 46.126 -31.086 1.00 44.59 230 GLU A O 1
ATOM 1868 N N . LYS A 1 231 ? 17.070 44.137 -31.929 1.00 42.25 231 LYS A N 1
ATOM 1869 C CA . LYS A 1 231 ? 18.315 44.623 -32.566 1.00 42.25 231 LYS A CA 1
ATOM 1870 C C . LYS A 1 231 ? 18.227 44.793 -34.088 1.00 42.25 231 LYS A C 1
ATOM 1872 O O . LYS A 1 231 ? 19.219 45.123 -34.732 1.00 42.25 231 LYS A O 1
ATOM 1877 N N . ARG A 1 232 ? 17.031 44.639 -34.670 1.00 45.19 232 ARG A N 1
ATOM 1878 C CA . ARG A 1 232 ? 16.765 44.877 -36.103 1.00 45.19 232 ARG A CA 1
ATOM 1879 C C . ARG A 1 232 ? 16.946 46.323 -36.621 1.00 45.19 232 ARG A C 1
ATOM 1881 O O . ARG A 1 232 ? 17.193 46.443 -37.815 1.00 45.19 232 ARG A O 1
ATOM 1888 N N . PRO A 1 233 ? 16.856 47.424 -35.849 1.00 40.00 233 PRO A N 1
ATOM 1889 C CA . PRO A 1 233 ? 16.856 48.758 -36.469 1.00 40.00 233 PRO A CA 1
ATOM 1890 C C . PRO A 1 233 ? 18.211 49.208 -37.041 1.00 40.00 233 PRO A C 1
ATOM 1892 O O . PRO A 1 233 ? 18.245 50.068 -37.913 1.00 40.00 233 PRO A O 1
ATOM 1895 N N . LEU A 1 234 ? 19.328 48.631 -36.581 1.00 42.22 234 LEU A N 1
ATOM 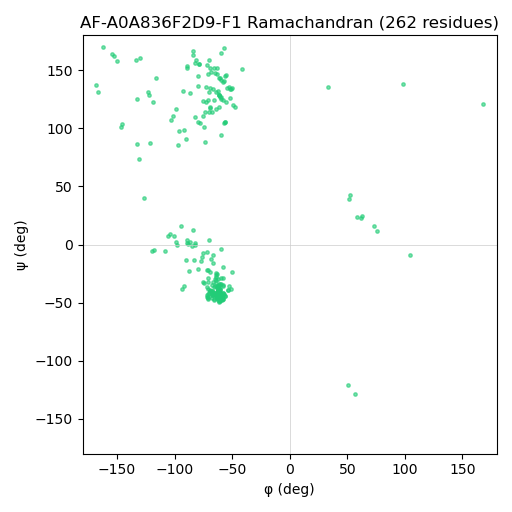1896 C CA . LEU A 1 234 ? 20.674 49.092 -36.954 1.00 42.22 234 LEU A CA 1
ATOM 1897 C C . LEU A 1 234 ? 21.146 48.608 -38.337 1.00 42.22 234 LEU A C 1
ATOM 1899 O O . LEU A 1 234 ? 22.022 49.240 -38.923 1.00 42.22 234 LEU A O 1
ATOM 1903 N N . TYR A 1 235 ? 20.575 47.527 -38.886 1.00 41.16 235 TYR A N 1
ATOM 1904 C CA . TYR A 1 235 ? 21.001 46.991 -40.192 1.00 41.16 235 TYR A CA 1
ATOM 1905 C C . TYR A 1 235 ? 20.278 47.643 -41.382 1.00 41.16 235 TYR A C 1
ATOM 1907 O O . TYR A 1 235 ? 20.804 47.654 -42.493 1.00 41.16 235 TYR A O 1
ATOM 1915 N N . ALA A 1 236 ? 19.090 48.213 -41.162 1.00 41.25 236 ALA A N 1
ATOM 1916 C CA . ALA A 1 236 ? 18.278 48.819 -42.219 1.00 41.25 236 ALA A CA 1
ATOM 1917 C C . ALA A 1 236 ? 18.786 50.207 -42.664 1.00 41.25 236 ALA A C 1
ATOM 1919 O O . ALA A 1 236 ? 18.381 50.702 -43.708 1.00 41.25 236 ALA A O 1
ATOM 1920 N N . GLN A 1 237 ? 19.687 50.833 -41.898 1.00 44.84 237 GLN A N 1
ATOM 1921 C CA . GLN A 1 237 ? 20.143 52.212 -42.124 1.00 44.84 237 GLN A CA 1
ATOM 1922 C C . GLN A 1 237 ? 21.346 52.369 -43.073 1.00 44.84 237 GLN A C 1
ATOM 1924 O O . GLN A 1 237 ? 21.787 53.496 -43.280 1.00 44.84 237 GLN A O 1
ATOM 1929 N N . ARG A 1 238 ? 21.910 51.291 -43.647 1.00 43.00 238 ARG A N 1
ATOM 1930 C CA . ARG A 1 238 ? 23.155 51.385 -44.447 1.00 43.00 238 ARG A CA 1
ATOM 1931 C C . ARG A 1 238 ? 23.043 51.203 -45.961 1.00 43.00 238 ARG A C 1
ATOM 1933 O O . ARG A 1 238 ? 24.043 51.439 -46.631 1.00 43.00 238 ARG A O 1
ATOM 1940 N N . HIS A 1 239 ? 21.888 50.857 -46.529 1.00 40.56 239 HIS A N 1
ATOM 1941 C CA . HIS A 1 239 ? 21.805 50.616 -47.977 1.00 40.56 239 HIS A CA 1
ATOM 1942 C C . HIS A 1 239 ? 20.638 51.345 -48.654 1.00 40.56 239 HIS A C 1
ATOM 1944 O O . HIS A 1 239 ? 19.676 50.736 -49.109 1.00 40.56 239 HIS A O 1
ATOM 1950 N N . ASP A 1 240 ? 20.791 52.663 -48.801 1.00 39.47 240 ASP A N 1
ATOM 1951 C CA . ASP A 1 240 ? 20.195 53.419 -49.908 1.00 39.47 240 ASP A CA 1
ATOM 1952 C C . ASP A 1 240 ? 20.975 53.098 -51.196 1.00 39.47 240 ASP A C 1
ATOM 1954 O O . ASP A 1 240 ? 21.967 53.767 -51.492 1.00 39.47 240 ASP A O 1
ATOM 1958 N N . LYS A 1 241 ? 20.581 52.044 -51.932 1.00 35.69 241 LYS A N 1
ATOM 1959 C CA . LYS A 1 241 ? 20.655 51.922 -53.413 1.00 35.69 241 LYS A CA 1
ATOM 1960 C C . LYS A 1 241 ? 20.405 50.484 -53.896 1.00 35.69 241 LYS A C 1
ATOM 1962 O O . LYS A 1 241 ? 21.144 49.573 -53.557 1.00 35.69 241 LYS A O 1
ATOM 1967 N N . VAL A 1 242 ? 19.359 50.380 -54.722 1.00 33.81 242 VAL A N 1
ATOM 1968 C CA . VAL A 1 242 ? 19.100 49.556 -55.926 1.00 33.81 242 VAL A CA 1
ATOM 1969 C C . VAL A 1 242 ? 19.689 48.131 -56.046 1.00 33.81 242 VAL A C 1
ATOM 1971 O O . VAL A 1 242 ? 20.861 47.860 -55.831 1.00 33.81 242 VAL A O 1
ATOM 1974 N N . ILE A 1 243 ? 18.790 47.253 -56.496 1.00 45.69 243 ILE A N 1
ATOM 1975 C CA . ILE A 1 243 ? 18.787 45.790 -56.604 1.00 45.69 243 ILE A CA 1
ATOM 1976 C C . ILE A 1 243 ? 19.482 45.263 -57.895 1.00 45.69 243 ILE A C 1
ATOM 1978 O O . ILE A 1 243 ? 19.524 45.980 -58.892 1.00 45.69 243 ILE A O 1
ATOM 1982 N N . LEU A 1 244 ? 19.830 43.958 -57.879 1.00 36.25 244 LEU A N 1
ATOM 1983 C CA . LEU A 1 244 ? 19.903 42.947 -58.972 1.00 36.25 244 LEU A CA 1
ATOM 1984 C C . LEU A 1 244 ? 21.305 42.692 -59.577 1.00 36.25 244 LEU A C 1
ATOM 1986 O O . LEU A 1 244 ? 22.046 43.631 -59.807 1.00 36.25 244 LEU A O 1
ATOM 1990 N N . LEU A 1 245 ? 21.760 41.463 -59.876 1.00 35.03 245 LEU A N 1
ATOM 1991 C CA . LEU A 1 245 ? 21.080 40.215 -60.264 1.00 35.03 245 LEU A CA 1
ATOM 1992 C C . LEU A 1 245 ? 22.009 38.990 -60.062 1.00 35.03 245 LEU A C 1
ATOM 1994 O O . LEU A 1 245 ? 23.207 39.121 -59.834 1.00 35.03 245 LEU A O 1
ATOM 1998 N N . HIS A 1 246 ? 21.412 37.807 -60.195 1.00 37.66 246 HIS A N 1
ATOM 1999 C CA . HIS A 1 246 ? 22.046 36.500 -60.378 1.00 37.66 246 HIS A CA 1
ATOM 2000 C C . HIS A 1 246 ? 23.246 36.466 -61.338 1.00 37.66 246 HIS A C 1
ATOM 2002 O O . HIS A 1 246 ? 23.204 37.099 -62.385 1.00 37.66 246 HIS A O 1
ATOM 2008 N N . ASP A 1 247 ? 24.156 35.521 -61.076 1.00 39.94 247 ASP A N 1
ATOM 2009 C CA . ASP A 1 247 ? 24.768 34.694 -62.124 1.00 39.94 247 ASP A CA 1
ATOM 2010 C C . ASP A 1 247 ? 24.732 33.211 -61.701 1.00 39.94 247 ASP A C 1
ATOM 2012 O O . ASP A 1 247 ? 25.638 32.665 -61.075 1.00 39.94 247 ASP A O 1
ATOM 2016 N N . ASN A 1 248 ? 23.609 32.554 -62.008 1.00 49.78 248 ASN A N 1
ATOM 2017 C CA . ASN A 1 248 ? 23.467 31.099 -61.974 1.00 49.78 248 ASN A CA 1
ATOM 2018 C C . ASN A 1 248 ? 23.676 30.560 -63.397 1.00 49.78 248 ASN A C 1
ATOM 2020 O O . ASN A 1 248 ? 22.699 30.340 -64.107 1.00 49.78 248 ASN A O 1
ATOM 2024 N N . ALA A 1 249 ? 24.921 30.313 -63.811 1.00 35.19 249 ALA A N 1
ATOM 2025 C CA . ALA A 1 249 ? 25.243 29.320 -64.843 1.00 35.19 249 ALA A CA 1
ATOM 2026 C C . ALA A 1 249 ? 26.749 29.003 -64.876 1.00 35.19 249 ALA A C 1
ATOM 2028 O O . ALA A 1 249 ? 27.590 29.891 -64.964 1.00 35.19 249 ALA A O 1
ATOM 2029 N N . ARG A 1 250 ? 27.097 27.708 -64.887 1.00 43.84 250 ARG A N 1
ATOM 2030 C CA . ARG A 1 250 ? 28.431 27.237 -65.309 1.00 43.84 250 ARG A CA 1
ATOM 2031 C C . ARG A 1 250 ? 28.671 27.630 -66.778 1.00 43.84 250 ARG A C 1
ATOM 2033 O O . ARG A 1 250 ? 27.740 27.449 -67.569 1.00 43.84 250 ARG A O 1
ATOM 2040 N N . PRO A 1 251 ? 29.895 28.015 -67.196 1.00 36.69 251 PRO A N 1
ATOM 2041 C CA . PRO A 1 251 ? 30.208 28.144 -68.613 1.00 36.69 251 PRO A CA 1
ATOM 2042 C C . PRO A 1 251 ? 30.043 26.774 -69.275 1.00 36.69 251 PRO A C 1
ATOM 2044 O O . PRO A 1 251 ? 30.702 25.799 -68.908 1.00 36.69 251 PRO A O 1
ATOM 2047 N N . HIS A 1 252 ? 29.123 26.676 -70.225 1.00 38.97 252 HIS A N 1
ATOM 2048 C CA . HIS A 1 252 ? 28.938 25.488 -71.043 1.00 38.97 252 HIS A CA 1
ATOM 2049 C C . HIS A 1 252 ? 29.961 25.549 -72.176 1.00 38.97 252 HIS A C 1
ATOM 2051 O O . HIS A 1 252 ? 29.854 26.371 -73.081 1.00 38.97 252 HIS A O 1
ATOM 2057 N N . VAL A 1 253 ? 30.963 24.671 -72.135 1.00 42.03 253 VAL A N 1
ATOM 2058 C CA . VAL A 1 253 ? 31.814 24.410 -73.299 1.00 42.03 253 VAL A CA 1
ATOM 2059 C C . VAL A 1 253 ? 31.022 23.489 -74.226 1.00 42.03 253 VAL A C 1
ATOM 2061 O O . VAL A 1 253 ? 30.855 22.302 -73.940 1.00 42.03 253 VAL A O 1
ATOM 2064 N N . ALA A 1 254 ? 30.484 24.033 -75.316 1.00 37.84 254 ALA A N 1
ATOM 2065 C CA . ALA A 1 254 ? 29.882 23.225 -76.368 1.00 37.84 254 ALA A CA 1
ATOM 2066 C C . ALA A 1 254 ? 30.963 22.338 -77.010 1.00 37.84 254 ALA A C 1
ATOM 2068 O O . ALA A 1 254 ? 32.038 22.815 -77.375 1.00 37.84 254 ALA A O 1
ATOM 2069 N N . LYS A 1 255 ? 30.687 21.036 -77.155 1.00 49.00 255 LYS A N 1
ATOM 2070 C CA . LYS A 1 255 ? 31.546 20.150 -77.950 1.00 49.00 255 LYS A CA 1
ATOM 2071 C C . LYS A 1 255 ? 31.387 20.523 -79.433 1.00 49.00 255 LYS A C 1
ATOM 2073 O O . LYS A 1 255 ? 30.246 20.624 -79.885 1.00 49.00 255 LYS A O 1
ATOM 2078 N N . PRO A 1 256 ? 32.479 20.709 -80.195 1.00 45.25 256 PRO A N 1
ATOM 2079 C CA . PRO A 1 256 ? 32.394 21.013 -81.618 1.00 45.25 256 PRO A CA 1
ATOM 2080 C C . PRO A 1 256 ? 31.702 19.871 -82.373 1.00 45.25 256 PRO A C 1
ATOM 2082 O O . PRO A 1 256 ? 32.057 18.698 -82.230 1.00 45.25 256 PRO A O 1
ATOM 2085 N N . VAL A 1 257 ? 30.694 20.226 -83.169 1.00 42.53 257 VAL A N 1
ATOM 2086 C CA . VAL A 1 257 ? 29.972 19.314 -84.061 1.00 42.53 257 VAL A CA 1
ATOM 2087 C C . VAL A 1 257 ? 30.865 19.014 -85.265 1.00 42.53 257 VAL A C 1
ATOM 2089 O O . VAL A 1 257 ? 31.290 19.929 -85.966 1.00 42.53 257 VAL A O 1
ATOM 2092 N N . LYS A 1 258 ? 31.152 17.731 -85.519 1.00 53.66 258 LYS A N 1
ATOM 2093 C CA . LYS A 1 258 ? 31.751 17.291 -86.787 1.00 53.66 258 LYS A CA 1
ATOM 2094 C C . LYS A 1 258 ? 30.726 17.490 -87.903 1.00 53.66 258 LYS A C 1
ATOM 2096 O O . LYS A 1 258 ? 29.697 16.821 -87.923 1.00 53.66 258 LYS A O 1
ATOM 2101 N N . THR A 1 259 ? 31.016 18.387 -88.834 1.00 42.78 259 THR A N 1
ATOM 2102 C CA . THR A 1 259 ? 30.294 18.522 -90.098 1.00 42.78 259 THR A CA 1
ATOM 2103 C C . THR A 1 259 ? 30.687 17.369 -91.022 1.00 42.78 259 THR A C 1
ATOM 2105 O O . THR A 1 259 ? 31.746 17.388 -91.640 1.00 42.78 259 THR A O 1
ATOM 2108 N N . TYR A 1 260 ? 29.833 16.351 -91.128 1.00 48.53 260 TYR A N 1
ATOM 2109 C CA . TYR A 1 260 ? 29.826 15.473 -92.297 1.00 48.53 260 TYR A CA 1
ATOM 2110 C C . TYR A 1 260 ? 28.864 16.084 -93.314 1.00 48.53 260 TYR A C 1
ATOM 2112 O O . TYR A 1 260 ? 27.664 15.834 -93.271 1.00 48.53 260 TYR A O 1
ATOM 2120 N N . LEU A 1 261 ? 29.393 16.926 -94.198 1.00 40.09 261 LEU A N 1
ATOM 2121 C CA . LEU A 1 261 ? 28.731 17.248 -95.456 1.00 40.09 261 LEU A CA 1
ATOM 2122 C C . LEU A 1 261 ? 29.453 16.463 -96.544 1.00 40.09 261 LEU A C 1
ATOM 2124 O O . LEU A 1 261 ? 30.606 16.743 -96.866 1.00 40.09 261 LEU A O 1
ATOM 2128 N N . GLY A 1 262 ? 28.772 15.432 -97.041 1.00 41.47 262 GLY A N 1
ATOM 2129 C CA . GLY A 1 262 ? 29.117 14.802 -98.302 1.00 41.47 262 GLY A CA 1
ATOM 2130 C C . GLY A 1 262 ? 28.865 15.785 -99.437 1.00 41.47 262 GLY A C 1
ATOM 2131 O O . GLY A 1 262 ? 27.809 16.412 -99.489 1.00 41.47 262 GLY A O 1
ATOM 2132 N N . ASN A 1 263 ? 29.835 15.889 -100.335 1.00 41.16 263 ASN A N 1
ATOM 2133 C CA . ASN A 1 263 ? 29.637 16.400 -101.678 1.00 41.16 263 ASN A CA 1
ATOM 2134 C C . ASN A 1 263 ? 29.994 15.272 -102.646 1.00 41.16 263 ASN A C 1
ATOM 2136 O O . ASN A 1 263 ? 31.114 14.774 -102.578 1.00 41.16 263 ASN A O 1
ATOM 214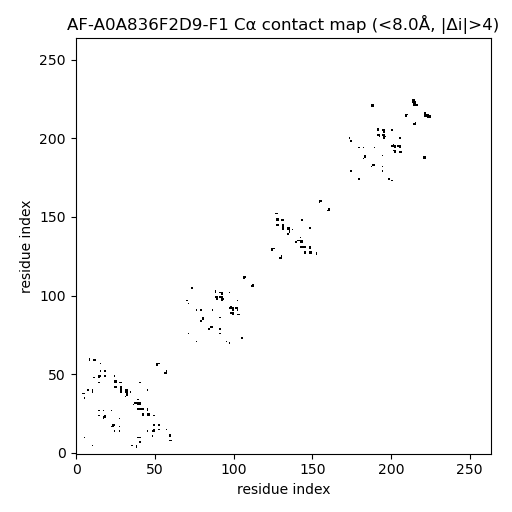0 N N . ALA A 1 264 ? 28.997 14.944 -103.474 1.00 43.47 264 ALA A N 1
ATOM 2141 C CA . ALA A 1 264 ? 29.041 14.380 -104.828 1.00 43.47 264 ALA A CA 1
ATOM 2142 C C . ALA A 1 264 ? 29.938 13.160 -105.091 1.00 43.47 264 ALA A C 1
ATOM 2144 O O . ALA A 1 264 ? 31.176 13.312 -105.148 1.00 43.47 264 ALA A O 1
#

Organism: NCBI:txid621737

Sequence (264 aa):
MPIFVPNKVYLRGILLHYFIQKKSAAEAHRILVQTYDDNALSDTTCRDWFRRFKSNDFELEDKERSGAPKKFQDKELEQLLDEDPSQTLSELGKILQVDESTVSKRLKGLGMIQKQGHGVPKNLPKSATEAHRIFVQTYGDNALSDTTCRDWFRRFKNNDFELEDKERSGAPKKFQDKELEQLLNEDPSQTLSELGKILQVDESTVSKRLKGLGMIQKQGHWVPPAMHPEKRPLYAQRHDKVILLHDNARPHVAKPVKTYLGNA

Secondary structure (DSSP, 8-state):
-------HHHHHHHHHHHHHTT--HHHHHHHHHHHHGGGSPPHHHHHHHHHHHHTT----SPPPP-PSPPSS-HHHHHHHHHH-TT--HHHHHHHTTS-HHHHHHHHHHTT---PPPP---SS--SSHHHHHHHHHHHHGGGSPPHHHHHHHHHHHHTT----SPPPP-PPPPSS-HHHHHHHHHH-TT--HHHHHHHTTS-HHHHHHHHHHTT-EEETTEEE-TT--GGGGGGTTTS--S------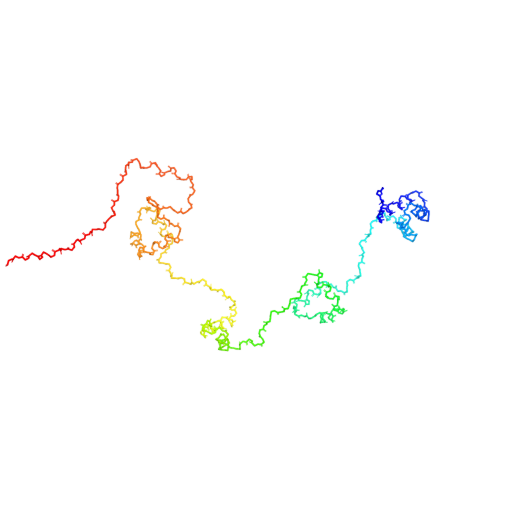------PPPP-------

Radius of gyration: 45.41 Å; Cα contacts (8 Å, |Δi|>4): 149; chains: 1; bounding box: 84×76×143 Å

Mean predicted aligned error: 22.36 Å

Foldseek 3Di:
DPDDQDDQLRLLVQLVVVVVVVHDLVVSQVVQCVVRPVSGDDSVVSNVSSVCVVVVNSDSDDDDDPPDPQLDDPVVVVVVCVVPVPDDLVRVCVVSVHDSVSSVVVCVVVVHDDDDPDDDPPDDDPDLVSVQVVQCVPPPPPGDDSVRSRVVVVCVVVVNPDPDDDDPPPDPLLDDPVVVVVVCVVPFPDDLCRVCVVSVHDSVSSVVVCVVQVWDDDVPGIDRPDDDPPPPPPVVPPDPDDDDDDDPDDPDDDDDDDDPDDDD

Solvent-accessible surface area (backbone atoms only — not comparable to full-atom values): 16966 Å² total; per-residue (Å²): 129,88,81,84,78,76,50,74,49,57,54,42,50,51,49,51,53,38,49,75,72,66,52,51,44,68,58,48,32,53,53,36,37,75,73,47,48,94,66,36,75,51,63,67,57,38,44,52,52,52,52,37,47,74,70,73,48,79,74,59,67,83,72,84,72,82,65,82,78,74,89,69,57,70,68,62,56,49,51,53,40,73,74,41,76,81,68,49,55,63,58,53,11,63,75,65,72,44,56,42,69,57,48,53,54,48,38,50,73,73,68,55,74,92,71,81,74,78,81,70,65,96,70,68,60,93,41,39,68,52,40,26,51,51,34,38,75,73,48,46,93,75,30,69,49,60,66,58,35,42,52,52,51,52,34,50,75,69,73,47,79,77,84,68,83,69,84,73,86,64,81,77,75,88,69,59,68,68,61,56,51,48,51,45,71,75,43,61,80,68,49,56,64,56,52,12,62,75,65,72,44,55,40,67,60,51,52,54,47,38,50,74,67,57,43,51,92,44,100,90,53,67,58,68,86,82,75,74,79,86,69,59,74,74,72,74,76,76,71,96,71,89,85,88,80,86,86,91,72,80,87,78,82,77,78,85,79,83,83,86,75,89,77,136

pLDDT: mean 75.77, std 18.44, range [33.81, 96.56]